Protein AF-A0ABD5YHH1-F1 (afdb_monomer)

Secondary structure (DSSP, 8-state):
--SS-----HHHHHHHHHHT--SSSEEEEE---PPPSSTTPPEEEEETTEEEEEEE---HHHHHHHHHHHHTSHHHHHHTS-HHHHHHHHHHH-SSHHHHHHIIIIIS--TT--HHHHB-SSSB-HHHHHHHHHHHHHHHHHHHT-----HHHHHHHHHHHHHHHHHHHHHHHHTT-EEEEEEE-TTHHHHHT-HHHHHHHHHHHHHHGGGGEEETTEEHHHHHT---HHHHHTSPP-PPPSS--BPEES-EEEEEETTGGGGHHHHHHHHHT-PPPHHHHTTSS---B----EEEES-HHHHHHHHHHHHHHTT--TTTTTHHHHHHHHHHHH-

Mean predicted aligned error: 7.04 Å

Sequence (335 aa):
MDGRGADLDAFALHERHTAASKGEGITLLDAPVHEMDDPRVTYLSVMRDQLHAVTQWGGSRATLGRIAAALSGAKIWGKALSEKALEGVLSDLGSTPDEVLSFLRRGMQIGWLDAESVLDEDGVNYYELRDALFRAGRNILGRLSDTNQSPDERSKFYRDCHGLITSMTALLDHVGIETSIHLRFPRSSEFLSNDDARRDFVEFLTYTAPKQARYGVHSGYRQVVEDRDEKLKFRLPMEVDPVDRTADLTASWVIAGEGMDELAEEVLSGLDSVNARDSVANGEEESIGIQIPVHTGGTTGQARQVIRDLLAQKDWNPDFQNTDRITRVLMSVLS

Nearest PDB structures (foldseek):
  1ceo-assembly1_A  TM=5.553E-01  e=2.231E+00  Acetivibrio thermocellus

Solvent-accessible surface area (backbone atoms only — not comparable to full-atom values): 18080 Å² total; per-residue (Å²): 138,87,87,91,72,96,74,72,51,69,64,62,57,47,52,26,61,54,68,48,48,86,59,81,30,39,24,22,19,22,21,62,30,79,75,58,99,54,54,81,52,53,48,76,45,78,54,94,49,40,33,40,41,40,31,38,70,63,54,61,69,54,36,46,32,38,51,20,27,46,61,38,28,70,68,37,43,72,71,66,59,29,64,75,46,45,52,60,46,49,57,74,55,32,96,45,49,68,45,28,50,43,36,43,41,24,26,44,44,34,78,71,71,50,68,88,68,24,48,57,99,92,23,71,38,61,67,46,50,49,48,38,45,32,50,51,16,53,52,46,49,67,50,68,78,59,83,87,64,54,73,67,57,48,53,49,48,54,51,52,27,50,46,46,39,38,29,44,29,46,53,36,37,64,64,58,28,52,34,35,42,34,39,38,32,56,58,26,66,67,41,69,74,30,66,69,58,43,47,46,48,40,53,41,48,42,63,51,56,54,54,28,23,23,47,89,63,30,37,31,32,61,72,34,43,58,74,55,63,78,60,62,75,54,48,56,90,77,87,77,53,96,84,67,40,66,29,47,64,29,47,21,38,30,37,35,6,47,65,41,38,74,45,51,63,61,41,50,54,41,44,73,64,64,57,54,26,67,53,48,69,72,63,77,39,92,74,62,47,82,69,76,51,78,42,73,45,74,30,61,66,56,48,42,49,54,51,51,53,54,32,54,78,66,76,43,64,63,92,82,43,69,53,70,59,52,32,52,54,57,35,53,53,49,85

Structure (mmCIF, N/CA/C/O backbone):
data_AF-A0ABD5YHH1-F1
#
_entry.id   AF-A0ABD5YHH1-F1
#
loop_
_atom_site.group_PDB
_atom_site.id
_atom_site.type_symbol
_atom_site.label_atom_id
_atom_site.label_alt_id
_atom_site.label_comp_id
_atom_site.label_asym_id
_atom_site.label_entity_id
_atom_site.label_seq_id
_atom_site.pdbx_PDB_ins_code
_atom_site.Cartn_x
_atom_site.Cartn_y
_atom_site.Cartn_z
_atom_site.occupancy
_atom_site.B_iso_or_equiv
_atom_site.auth_seq_id
_atom_site.auth_comp_id
_atom_site.auth_asym_id
_atom_site.auth_atom_id
_atom_site.pdbx_PDB_model_num
ATOM 1 N N . MET A 1 1 ? -11.268 -22.747 22.937 1.00 33.91 1 MET A N 1
ATOM 2 C CA . MET A 1 1 ? -12.682 -23.113 22.714 1.00 33.91 1 MET A CA 1
ATOM 3 C C . MET A 1 1 ? -12.687 -24.467 22.039 1.00 33.91 1 MET A C 1
ATOM 5 O O . MET A 1 1 ? -12.195 -24.567 20.923 1.00 33.91 1 MET A O 1
ATOM 9 N N . ASP A 1 2 ? -13.176 -25.490 22.734 1.00 32.16 2 ASP A N 1
ATOM 10 C CA . ASP A 1 2 ? -13.276 -26.850 22.209 1.00 32.16 2 ASP A CA 1
ATOM 11 C C . ASP A 1 2 ? -14.569 -27.026 21.407 1.00 32.16 2 ASP A C 1
ATOM 13 O O . ASP A 1 2 ? -15.652 -26.681 21.878 1.00 32.16 2 ASP A O 1
ATOM 17 N N . GLY A 1 3 ? -14.442 -27.631 20.222 1.00 32.50 3 GLY A N 1
ATOM 18 C CA . GLY A 1 3 ? -15.537 -28.312 19.530 1.00 32.50 3 GLY A CA 1
ATOM 19 C C . GLY A 1 3 ? -16.169 -27.574 18.344 1.00 32.50 3 GLY A C 1
ATOM 20 O O . GLY A 1 3 ? -17.135 -26.840 18.514 1.00 32.50 3 GLY A O 1
ATOM 21 N N . ARG A 1 4 ? -15.714 -27.949 17.133 1.00 31.97 4 ARG A N 1
ATOM 22 C CA . ARG A 1 4 ? -16.356 -27.782 15.802 1.00 31.97 4 ARG A CA 1
ATOM 23 C C . ARG A 1 4 ? -16.218 -26.430 15.079 1.00 31.97 4 ARG A C 1
ATOM 25 O O . ARG A 1 4 ? -17.215 -25.850 14.665 1.00 31.97 4 ARG A O 1
ATOM 32 N N . GLY A 1 5 ? -14.983 -25.996 14.820 1.00 34.94 5 GLY A N 1
ATOM 33 C CA . GLY A 1 5 ? -14.706 -24.914 13.855 1.00 34.94 5 GLY A CA 1
ATOM 34 C C . GLY A 1 5 ? -13.413 -25.054 13.040 1.00 34.94 5 GLY A C 1
ATOM 35 O O . GLY A 1 5 ? -13.102 -24.171 12.248 1.00 34.94 5 GLY A O 1
ATOM 36 N N . ALA A 1 6 ? -12.649 -26.132 13.223 1.00 40.25 6 ALA A N 1
ATOM 37 C CA . ALA A 1 6 ? -11.348 -26.315 12.583 1.00 40.25 6 ALA A CA 1
ATOM 38 C C . ALA A 1 6 ? -11.503 -26.964 11.202 1.00 40.25 6 ALA A C 1
ATOM 40 O O . ALA A 1 6 ? -11.259 -28.153 11.066 1.00 40.25 6 ALA A O 1
ATOM 41 N N . ASP A 1 7 ? -12.043 -26.196 10.257 1.00 42.72 7 ASP A N 1
ATOM 42 C CA . ASP A 1 7 ? -11.796 -26.276 8.808 1.00 42.72 7 ASP A CA 1
ATOM 43 C C . ASP A 1 7 ? -12.676 -25.202 8.150 1.00 42.72 7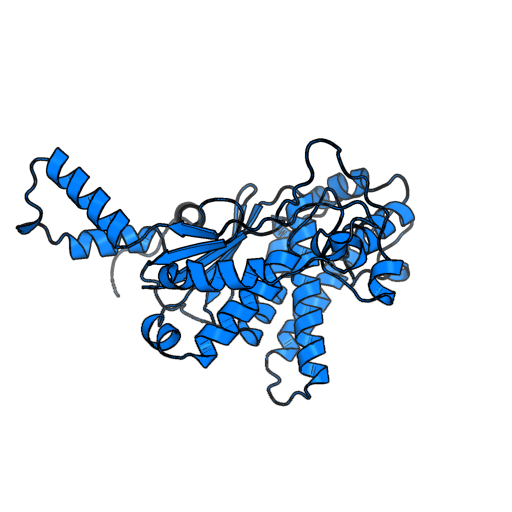 ASP A C 1
ATOM 45 O O . ASP A 1 7 ? -13.647 -25.474 7.443 1.00 42.72 7 ASP A O 1
ATOM 49 N N . LEU A 1 8 ? -12.386 -23.932 8.449 1.00 54.41 8 LEU A N 1
ATOM 50 C CA . LEU A 1 8 ? -12.807 -22.870 7.541 1.00 54.41 8 LEU A CA 1
ATOM 51 C C . LEU A 1 8 ? -12.020 -23.087 6.248 1.00 54.41 8 LEU A C 1
ATOM 53 O O . LEU A 1 8 ? -10.797 -22.954 6.244 1.00 54.41 8 LEU A O 1
ATOM 57 N N . ASP A 1 9 ? -12.728 -23.461 5.183 1.00 71.19 9 ASP A N 1
ATOM 58 C CA . ASP A 1 9 ? -12.179 -23.530 3.832 1.00 71.19 9 ASP A CA 1
ATOM 59 C C . ASP A 1 9 ? -11.409 -22.232 3.543 1.00 71.19 9 ASP A C 1
ATOM 61 O O . ASP A 1 9 ? -11.923 -21.130 3.759 1.00 71.19 9 ASP A O 1
ATOM 65 N N . ALA A 1 10 ? -10.162 -22.357 3.086 1.00 70.44 10 ALA A N 1
ATOM 66 C CA . ALA A 1 10 ? -9.310 -21.219 2.767 1.00 70.44 10 ALA A CA 1
ATOM 67 C C . ALA A 1 10 ? -9.993 -20.270 1.769 1.00 70.44 10 ALA A C 1
ATOM 69 O O . ALA A 1 10 ? -9.777 -19.061 1.835 1.00 70.44 10 ALA A O 1
ATOM 70 N N . PHE A 1 11 ? -10.842 -20.813 0.889 1.00 68.44 11 PHE A N 1
ATOM 71 C CA . PHE A 1 11 ? -11.671 -20.034 -0.022 1.00 68.44 11 PHE A CA 1
ATOM 72 C C . PHE A 1 11 ? -12.706 -19.182 0.725 1.00 68.44 11 PHE A C 1
ATOM 74 O O . PHE A 1 11 ? -12.805 -17.981 0.495 1.00 68.44 11 PHE A O 1
ATOM 81 N N . ALA A 1 12 ? -13.424 -19.767 1.687 1.00 66.12 12 ALA A N 1
ATOM 82 C CA . ALA A 1 12 ? -14.386 -19.034 2.505 1.00 66.12 12 ALA A CA 1
ATOM 83 C C . ALA A 1 12 ? -13.713 -17.937 3.348 1.00 66.12 12 ALA A C 1
ATOM 85 O O . ALA A 1 12 ? -14.296 -16.874 3.544 1.00 66.12 12 ALA A O 1
ATOM 86 N N . LEU A 1 13 ? -12.488 -18.168 3.837 1.00 70.69 13 LEU A N 1
ATOM 87 C CA . LEU A 1 13 ? -11.723 -17.145 4.557 1.00 70.69 13 LEU A CA 1
ATOM 88 C C . LEU A 1 13 ? -11.240 -16.018 3.629 1.00 70.69 13 LEU A C 1
ATOM 90 O O . LEU A 1 13 ? -11.251 -14.858 4.030 1.00 70.69 13 LEU A O 1
ATOM 94 N N . HIS A 1 14 ? -10.840 -16.350 2.399 1.00 75.31 14 HIS A N 1
ATOM 95 C CA . HIS A 1 14 ? -10.468 -15.370 1.378 1.00 75.31 14 HIS A CA 1
ATOM 96 C C . HIS A 1 14 ? -11.654 -14.455 1.038 1.00 75.31 14 HIS A C 1
ATOM 98 O O . HIS A 1 14 ? -11.566 -13.251 1.257 1.00 75.31 14 HIS A O 1
ATOM 104 N N . GLU A 1 15 ? -12.794 -15.029 0.647 1.00 70.38 15 GLU A N 1
ATOM 105 C CA . GLU A 1 15 ? -14.003 -14.278 0.265 1.00 70.38 15 GLU A CA 1
ATOM 106 C C . GLU A 1 15 ? -14.541 -13.391 1.406 1.00 70.38 15 GLU A C 1
ATOM 108 O O . GLU A 1 15 ? -15.047 -12.296 1.162 1.00 70.38 15 GLU A O 1
ATOM 113 N N . ARG A 1 16 ? -14.397 -13.813 2.673 1.00 69.00 16 ARG A N 1
ATOM 114 C CA . ARG A 1 16 ? -14.752 -12.972 3.833 1.00 69.00 16 ARG A CA 1
ATOM 115 C C . ARG A 1 16 ? -13.950 -11.677 3.889 1.00 69.00 16 ARG A C 1
ATOM 117 O O . ARG A 1 16 ? -14.516 -10.626 4.169 1.00 69.00 16 ARG A O 1
ATOM 124 N N . HIS A 1 17 ? -12.647 -11.742 3.627 1.00 68.12 17 HIS A N 1
ATOM 125 C CA . HIS A 1 17 ? -11.806 -10.547 3.616 1.00 68.12 17 HIS A CA 1
ATOM 126 C C . HIS A 1 17 ? -12.048 -9.675 2.381 1.00 68.12 17 HIS A C 1
ATOM 128 O O . HIS A 1 17 ? -11.902 -8.459 2.478 1.00 68.12 17 HIS A O 1
ATOM 134 N N . THR A 1 18 ? -12.493 -10.253 1.264 1.00 67.56 18 THR A N 1
ATOM 135 C CA . THR A 1 18 ? -12.930 -9.491 0.086 1.00 67.56 18 THR A CA 1
ATOM 136 C C . THR A 1 18 ? -14.240 -8.742 0.344 1.00 67.56 18 THR A C 1
ATOM 138 O O . THR A 1 18 ? -14.356 -7.580 -0.029 1.00 67.56 18 THR A O 1
ATOM 141 N N . ALA A 1 19 ? -15.204 -9.355 1.044 1.00 67.50 19 ALA A N 1
ATOM 142 C CA . ALA A 1 19 ? -16.510 -8.749 1.342 1.00 67.50 19 ALA A CA 1
ATOM 143 C C . ALA A 1 19 ? -16.426 -7.458 2.182 1.00 67.50 19 ALA A C 1
ATOM 145 O O . ALA A 1 19 ? -17.344 -6.635 2.168 1.00 67.50 19 ALA A O 1
ATOM 146 N N . ALA A 1 20 ? -15.328 -7.308 2.920 1.00 68.00 20 ALA A N 1
ATOM 147 C CA . ALA A 1 20 ? -14.999 -6.145 3.728 1.00 68.00 20 ALA A CA 1
ATOM 148 C C . ALA A 1 20 ? -14.594 -4.928 2.868 1.00 68.00 20 ALA A C 1
ATOM 150 O O . ALA A 1 20 ? -14.795 -3.789 3.280 1.00 68.00 20 ALA A O 1
ATOM 151 N N . SER A 1 21 ? -14.050 -5.156 1.668 1.00 73.88 21 SER A N 1
ATOM 152 C CA . SER A 1 21 ? -13.669 -4.091 0.741 1.00 73.88 21 SER A CA 1
ATOM 153 C C . SER A 1 21 ? -14.897 -3.510 0.035 1.00 73.88 21 SER A C 1
ATOM 155 O O . SER A 1 21 ? -15.762 -4.247 -0.442 1.00 73.88 21 SER A O 1
ATOM 157 N N . LYS A 1 22 ? -14.979 -2.178 -0.059 1.00 72.56 22 LYS A N 1
ATOM 158 C CA . LYS A 1 22 ? -16.008 -1.478 -0.850 1.00 72.56 22 LYS A CA 1
ATOM 159 C C . LYS A 1 22 ? -15.540 -1.076 -2.249 1.00 72.56 22 LYS A C 1
ATOM 161 O O . LYS A 1 22 ? -16.274 -0.378 -2.942 1.00 72.56 22 LYS A O 1
ATOM 166 N N . GLY A 1 23 ? -14.384 -1.581 -2.670 1.00 74.31 2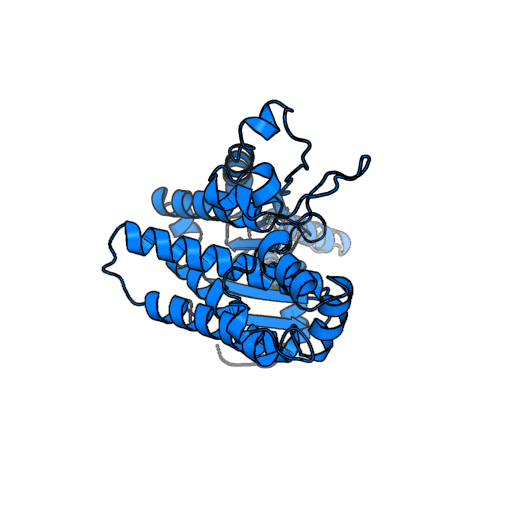3 GLY A N 1
ATOM 167 C CA . GLY A 1 23 ? -13.766 -1.284 -3.954 1.00 74.31 23 GLY A CA 1
ATOM 168 C C . GLY A 1 23 ? -12.407 -0.628 -3.765 1.00 74.31 23 GLY A C 1
ATOM 169 O O . GLY A 1 23 ? -11.745 -0.820 -2.743 1.00 74.31 23 GLY A O 1
ATOM 170 N N . GLU A 1 24 ? -12.009 0.130 -4.776 1.00 87.12 24 GLU A N 1
ATOM 171 C CA . GLU A 1 24 ? -10.795 0.929 -4.763 1.00 87.12 24 GLU A CA 1
ATOM 172 C C . GLU A 1 24 ? -10.829 1.986 -3.647 1.00 87.12 24 GLU A C 1
ATOM 174 O O . GLU A 1 24 ? -11.886 2.535 -3.355 1.00 87.12 24 GLU A O 1
ATOM 179 N N . GLY A 1 25 ? -9.690 2.271 -3.008 1.00 94.06 25 GLY A N 1
ATOM 180 C CA . GLY A 1 25 ? -9.565 3.342 -2.010 1.00 94.06 25 GLY A CA 1
ATOM 181 C C . GLY A 1 25 ? -9.367 2.851 -0.580 1.00 94.06 25 GLY A C 1
ATOM 182 O O . GLY A 1 25 ? -8.670 1.865 -0.333 1.00 94.06 25 GLY A O 1
ATOM 183 N N . ILE A 1 26 ? -9.933 3.580 0.384 1.00 96.88 26 ILE A N 1
ATOM 184 C CA . ILE A 1 26 ? -9.856 3.269 1.816 1.00 96.88 26 ILE A CA 1
ATOM 185 C C . ILE A 1 26 ? -11.257 2.941 2.322 1.00 96.88 26 ILE A C 1
ATOM 187 O O . ILE A 1 26 ? -12.162 3.764 2.246 1.00 96.88 26 ILE A O 1
ATOM 191 N N . THR A 1 27 ? -11.434 1.754 2.891 1.00 94.62 27 THR A N 1
ATOM 192 C CA . THR A 1 27 ? -12.677 1.333 3.541 1.00 94.62 27 THR A CA 1
ATOM 193 C C . THR A 1 27 ? -12.481 1.259 5.053 1.00 94.62 27 THR A C 1
ATOM 195 O O . THR A 1 27 ? -11.633 0.507 5.530 1.00 94.62 27 THR A O 1
ATOM 198 N N . LEU A 1 28 ? -13.281 2.008 5.812 1.00 94.44 28 LEU A N 1
ATOM 199 C CA . LEU A 1 28 ? -13.343 1.975 7.274 1.00 94.44 28 LEU A CA 1
ATOM 200 C C . LEU A 1 28 ? -14.586 1.187 7.712 1.00 94.44 28 LEU A C 1
ATOM 202 O O . LEU A 1 28 ? -15.697 1.449 7.243 1.00 94.44 28 LEU A O 1
ATOM 206 N N . LEU A 1 29 ? -14.397 0.206 8.591 1.00 90.00 29 LEU A N 1
ATOM 207 C CA . LEU A 1 29 ? -15.436 -0.722 9.026 1.00 90.00 29 LEU A CA 1
ATOM 208 C C . LEU A 1 29 ? -15.624 -0.649 10.537 1.00 90.00 29 LEU A C 1
ATOM 210 O O . LEU A 1 29 ? -14.697 -0.977 11.279 1.00 90.00 29 LEU A O 1
ATOM 214 N N . ASP A 1 30 ? -16.843 -0.333 10.974 1.00 89.81 30 ASP A N 1
ATOM 215 C CA . ASP A 1 30 ? -17.292 -0.553 12.353 1.00 89.81 30 ASP A CA 1
ATOM 216 C C . ASP A 1 30 ? -17.651 -2.026 12.550 1.00 89.81 30 ASP A C 1
ATOM 218 O O . ASP A 1 30 ? -18.818 -2.420 12.532 1.00 89.81 30 ASP A O 1
ATOM 222 N N . ALA A 1 31 ? -16.620 -2.856 12.686 1.00 83.44 31 ALA A N 1
ATOM 223 C CA . ALA A 1 31 ? -16.768 -4.290 12.866 1.00 83.44 31 ALA A CA 1
ATOM 224 C C . ALA A 1 31 ? -15.844 -4.805 13.979 1.00 83.44 31 ALA A C 1
ATOM 226 O O . ALA A 1 31 ? -14.642 -4.520 13.966 1.00 83.44 31 ALA A O 1
ATOM 227 N N . PRO A 1 32 ? -16.359 -5.606 14.931 1.00 82.50 32 PRO A N 1
ATOM 228 C CA . PRO A 1 32 ? -15.526 -6.201 15.962 1.00 82.50 32 PRO A CA 1
ATOM 229 C C . PRO A 1 32 ? -14.567 -7.217 15.336 1.00 82.50 32 PRO A C 1
ATOM 231 O O . PRO A 1 32 ? -14.999 -8.213 14.763 1.00 82.50 32 PRO A O 1
ATOM 234 N N . VAL A 1 33 ? -13.261 -7.005 15.500 1.00 86.81 33 VAL A N 1
ATOM 235 C CA . VAL A 1 33 ? -12.221 -7.946 15.063 1.00 86.81 33 VAL A CA 1
ATOM 236 C C . VAL A 1 33 ? -11.575 -8.633 16.259 1.00 86.81 33 VAL A C 1
ATOM 238 O O . VAL A 1 33 ? -11.242 -8.009 17.262 1.00 86.81 33 VAL A O 1
ATOM 241 N N . HIS A 1 34 ? -11.343 -9.938 16.140 1.00 87.06 34 HIS A N 1
ATOM 242 C CA . HIS A 1 34 ? -10.533 -10.665 17.114 1.00 87.06 34 HIS A CA 1
ATOM 243 C C . HIS A 1 34 ? -9.043 -10.355 16.950 1.00 87.06 34 HIS A C 1
ATOM 245 O O . HIS A 1 34 ? -8.568 -10.147 15.825 1.00 87.06 34 HIS A O 1
ATOM 251 N N . GLU A 1 35 ? -8.333 -10.351 18.081 1.00 90.50 35 GLU A N 1
ATOM 252 C CA . GLU A 1 35 ? -6.874 -10.298 18.126 1.00 90.50 35 GLU A CA 1
ATOM 253 C C . GLU A 1 35 ? -6.280 -11.508 17.401 1.00 90.50 35 GLU A C 1
ATOM 255 O O . GLU A 1 35 ? -6.819 -12.614 17.452 1.00 90.50 35 GLU A O 1
ATOM 260 N N . MET A 1 36 ? -5.193 -11.265 16.675 1.00 90.12 36 MET A N 1
ATOM 261 C CA . MET A 1 36 ? -4.483 -12.302 15.934 1.00 90.12 36 MET A CA 1
ATOM 262 C C . MET A 1 36 ? -3.636 -13.149 16.888 1.00 90.12 36 MET A C 1
ATOM 264 O O . MET A 1 36 ? -3.055 -12.609 17.828 1.00 90.12 36 MET A O 1
ATOM 268 N N . ASP A 1 37 ? -3.498 -14.448 16.600 1.00 90.69 37 ASP A N 1
ATOM 269 C CA . ASP A 1 37 ? -2.687 -15.372 17.414 1.00 90.69 37 ASP A CA 1
ATOM 270 C C . ASP A 1 37 ? -1.247 -14.868 17.611 1.00 90.69 37 ASP A C 1
ATOM 272 O O . ASP A 1 37 ? -0.694 -14.941 18.708 1.00 90.69 37 ASP A O 1
ATOM 276 N N . ASP A 1 38 ? -0.647 -14.317 16.549 1.00 92.88 38 ASP A N 1
ATOM 277 C CA . ASP A 1 38 ? 0.558 -13.494 16.639 1.00 92.88 38 ASP A CA 1
ATOM 278 C C . ASP A 1 38 ? 0.313 -12.144 15.940 1.00 92.88 38 ASP A C 1
ATOM 280 O O . ASP A 1 38 ? 0.294 -12.081 14.705 1.00 92.88 38 ASP A O 1
ATOM 284 N N . PRO A 1 39 ? 0.181 -11.033 16.690 1.00 90.31 39 PRO A N 1
ATOM 285 C CA . PRO A 1 39 ? -0.094 -9.713 16.123 1.00 90.31 39 PRO A CA 1
ATOM 286 C C . PRO A 1 39 ? 1.083 -9.134 15.326 1.00 90.31 39 PRO A C 1
ATOM 288 O O . PRO A 1 39 ? 0.983 -8.041 14.766 1.00 90.31 39 PRO A O 1
ATOM 291 N N . ARG A 1 40 ? 2.230 -9.826 15.292 1.00 91.75 40 ARG A N 1
ATOM 292 C CA . ARG A 1 40 ? 3.410 -9.433 14.513 1.00 91.75 40 ARG A CA 1
ATOM 293 C C . ARG A 1 40 ? 3.433 -10.052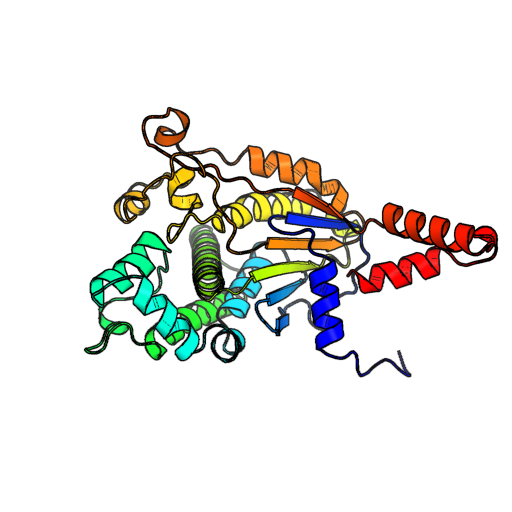 13.121 1.00 91.75 40 ARG A C 1
ATOM 295 O O . ARG A 1 40 ? 4.246 -9.626 12.302 1.00 91.75 40 ARG A O 1
ATOM 302 N N . VAL A 1 41 ? 2.582 -11.041 12.861 1.00 92.94 41 VAL A N 1
ATOM 303 C CA . VAL A 1 41 ? 2.504 -11.731 11.575 1.00 92.94 41 VAL A CA 1
ATOM 304 C C . VAL A 1 41 ? 1.535 -10.994 10.658 1.00 92.94 41 VAL A C 1
ATOM 306 O O . VAL A 1 41 ? 0.431 -10.633 11.056 1.00 92.94 41 VAL A O 1
ATOM 309 N N . THR A 1 42 ? 1.939 -10.805 9.405 1.00 96.00 42 THR A N 1
ATOM 310 C CA . THR A 1 42 ? 1.023 -10.441 8.322 1.00 96.00 42 THR A CA 1
ATOM 311 C C . THR A 1 42 ? 0.645 -11.712 7.574 1.00 96.00 42 THR A C 1
ATOM 313 O O . THR A 1 42 ? 1.511 -12.389 7.015 1.00 96.00 42 THR A O 1
ATOM 316 N N . TYR A 1 43 ? -0.642 -12.051 7.566 1.00 93.38 43 TYR A N 1
ATOM 317 C CA . TYR A 1 43 ? -1.147 -13.173 6.785 1.00 93.38 43 TYR A CA 1
ATOM 318 C C . TYR A 1 43 ? -1.408 -12.729 5.354 1.00 93.38 43 TYR A C 1
ATOM 320 O O . TYR A 1 43 ? -1.929 -11.646 5.104 1.00 93.38 43 TYR A O 1
ATOM 328 N N . LEU A 1 44 ? -1.054 -13.596 4.413 1.00 93.88 44 LEU A N 1
ATOM 329 C CA . LEU A 1 44 ? -1.276 -13.373 2.992 1.00 93.88 44 LEU A CA 1
ATOM 330 C C . LEU A 1 44 ? -2.283 -14.392 2.484 1.00 93.88 44 LEU A C 1
ATOM 332 O O . LEU A 1 44 ? -2.081 -15.597 2.671 1.00 93.88 44 LEU A O 1
ATOM 336 N N . SER A 1 45 ? -3.305 -13.931 1.781 1.00 90.81 45 SER A N 1
ATOM 337 C CA . SER A 1 45 ? -4.160 -14.763 0.941 1.00 90.81 45 SER A CA 1
ATOM 338 C C . SER A 1 45 ? -3.948 -14.348 -0.506 1.00 90.81 45 SER A C 1
ATOM 340 O O . SER A 1 45 ? -3.973 -13.161 -0.802 1.00 90.81 45 SER A O 1
ATOM 342 N N . VAL A 1 46 ? -3.686 -15.314 -1.383 1.00 90.81 46 VAL A N 1
ATOM 343 C CA . VAL A 1 46 ? -3.548 -15.086 -2.827 1.00 90.81 46 VAL A CA 1
ATOM 344 C C . VAL A 1 46 ? -4.411 -16.137 -3.499 1.00 90.81 46 VAL A C 1
ATOM 346 O O . VAL A 1 46 ? -4.100 -17.329 -3.399 1.00 90.81 46 VAL A O 1
ATOM 349 N N . MET A 1 47 ? -5.513 -15.712 -4.107 1.00 87.62 47 MET A N 1
ATOM 350 C CA . MET A 1 47 ? -6.414 -16.579 -4.861 1.00 87.62 47 MET A CA 1
ATOM 351 C C . MET A 1 47 ? -6.942 -15.812 -6.062 1.00 87.62 47 MET A C 1
ATOM 353 O O . MET A 1 47 ? -7.294 -14.647 -5.934 1.00 87.62 47 MET A O 1
ATOM 357 N N . ARG A 1 48 ? -7.018 -16.488 -7.214 1.00 85.94 48 ARG A N 1
ATOM 358 C CA . ARG A 1 48 ? -7.373 -15.856 -8.492 1.00 85.94 48 ARG A CA 1
ATOM 359 C C . ARG A 1 48 ? -6.463 -14.643 -8.757 1.00 85.94 48 ARG A C 1
ATOM 361 O O . ARG A 1 48 ? -5.247 -14.773 -8.649 1.00 85.94 48 ARG A O 1
ATOM 368 N N . ASP A 1 49 ? -7.068 -13.521 -9.093 1.00 90.44 49 ASP A N 1
ATOM 369 C CA . ASP A 1 49 ? -6.518 -12.193 -9.319 1.00 90.44 49 ASP A CA 1
ATOM 370 C C . ASP A 1 49 ? -6.475 -11.334 -8.044 1.00 90.44 49 ASP A C 1
ATOM 372 O O . ASP A 1 49 ? -6.169 -10.154 -8.118 1.00 90.44 49 ASP A O 1
ATOM 376 N N . GLN A 1 50 ? -6.735 -11.898 -6.858 1.00 90.88 50 GLN A N 1
ATOM 377 C CA . GLN A 1 50 ? -6.836 -11.129 -5.616 1.00 90.88 50 GLN A CA 1
ATOM 378 C C . GLN A 1 50 ? -5.758 -11.495 -4.597 1.00 90.88 50 GLN A C 1
ATOM 380 O O . GLN A 1 50 ? -5.480 -12.668 -4.303 1.00 90.88 50 GLN A O 1
ATOM 385 N N . LEU A 1 51 ? -5.180 -10.456 -3.996 1.00 94.19 51 LEU A N 1
ATOM 386 C CA . LEU A 1 51 ? -4.239 -10.541 -2.891 1.00 94.19 51 LEU A CA 1
ATOM 387 C C . LEU A 1 51 ? -4.760 -9.763 -1.685 1.00 94.19 51 LEU A C 1
ATOM 389 O O . LEU A 1 51 ? -5.046 -8.570 -1.758 1.00 94.19 51 LEU A O 1
ATOM 393 N N . HIS A 1 52 ? -4.783 -10.430 -0.533 1.00 92.38 52 HIS A N 1
ATOM 394 C CA . HIS A 1 52 ? -5.104 -9.817 0.754 1.00 92.38 52 HIS A CA 1
ATOM 395 C C . HIS A 1 52 ? -3.920 -9.947 1.704 1.00 92.38 52 HIS A C 1
ATOM 397 O O . HIS A 1 52 ? -3.501 -11.061 2.036 1.00 92.38 52 HIS A O 1
ATOM 403 N N . ALA A 1 53 ? -3.405 -8.812 2.169 1.00 95.56 53 ALA A N 1
ATOM 404 C CA . ALA A 1 53 ? -2.418 -8.736 3.236 1.00 95.56 53 ALA A CA 1
ATOM 405 C C . ALA A 1 53 ? -3.103 -8.277 4.527 1.00 95.56 53 ALA A C 1
ATOM 407 O O . ALA A 1 53 ? -3.461 -7.111 4.659 1.00 95.56 53 ALA A O 1
ATOM 408 N N . VAL A 1 54 ? -3.289 -9.188 5.482 1.00 94.81 54 VAL A N 1
ATOM 409 C CA . VAL A 1 54 ? -3.993 -8.922 6.744 1.00 94.81 54 VAL A CA 1
ATOM 410 C C . VAL A 1 54 ? -2.985 -8.809 7.882 1.00 94.81 54 VAL A C 1
ATOM 412 O O . VAL A 1 54 ? -2.225 -9.744 8.139 1.00 94.81 54 VAL A O 1
ATOM 415 N N . THR A 1 55 ? -2.977 -7.679 8.584 1.00 95.75 55 THR A N 1
ATOM 416 C CA . THR A 1 55 ? -2.079 -7.429 9.718 1.00 95.75 55 THR A CA 1
ATOM 417 C C . THR A 1 55 ? -2.794 -6.695 10.846 1.00 95.75 55 THR A C 1
ATOM 419 O O . THR A 1 55 ? -3.686 -5.881 10.618 1.00 95.75 55 THR A O 1
ATOM 422 N N . GLN A 1 56 ? -2.376 -6.942 12.085 1.00 97.12 56 GLN A N 1
ATOM 423 C CA . GLN A 1 56 ? -2.831 -6.163 13.233 1.00 97.12 56 GLN A CA 1
ATOM 424 C C . GLN A 1 56 ? -2.032 -4.867 13.321 1.00 97.12 56 GLN A C 1
ATOM 426 O O . GLN A 1 56 ? -0.807 -4.872 13.136 1.00 97.12 56 GLN A O 1
ATOM 431 N N . TRP A 1 57 ? -2.722 -3.766 13.620 1.00 97.44 57 TRP A N 1
ATOM 432 C CA . TRP A 1 57 ? -2.074 -2.485 13.860 1.00 97.44 57 TRP A CA 1
ATOM 433 C C . TRP A 1 57 ? -1.131 -2.578 15.063 1.00 97.44 57 TRP A C 1
ATOM 435 O O . TRP A 1 57 ? -1.520 -2.999 16.153 1.00 97.44 57 TRP A O 1
ATOM 445 N N . GLY A 1 58 ? 0.127 -2.191 14.856 1.00 94.94 58 GLY A N 1
ATOM 446 C CA . GLY A 1 58 ? 1.159 -2.153 15.895 1.00 94.94 58 GLY A CA 1
ATOM 447 C C . GLY A 1 58 ? 1.851 -0.795 16.007 1.00 94.94 58 GLY A C 1
ATOM 448 O O . GLY A 1 58 ? 2.997 -0.750 16.450 1.00 94.94 58 GLY A O 1
ATOM 449 N N . GLY A 1 59 ? 1.197 0.276 15.547 1.00 95.69 59 GLY A N 1
ATOM 450 C CA . GLY A 1 59 ? 1.818 1.575 15.272 1.00 95.69 59 GLY A CA 1
ATOM 451 C C . GLY A 1 59 ? 2.430 1.642 13.870 1.00 95.69 59 GLY A C 1
ATOM 452 O O . GLY A 1 59 ? 2.791 0.612 13.286 1.00 95.69 59 GLY A O 1
ATOM 453 N N . SER A 1 60 ? 2.574 2.857 13.335 1.00 96.38 60 SER A N 1
ATOM 454 C CA . SER A 1 60 ? 2.962 3.104 11.938 1.00 96.38 60 SER A CA 1
ATOM 455 C C . SER A 1 60 ? 4.223 2.345 11.509 1.00 96.38 60 SER A C 1
ATOM 457 O O . SER A 1 60 ? 4.218 1.643 10.496 1.00 96.38 60 SER A O 1
ATOM 459 N N . ARG A 1 61 ? 5.293 2.394 12.312 1.00 95.00 61 ARG A N 1
ATOM 460 C CA . ARG A 1 61 ? 6.568 1.718 12.015 1.00 95.00 61 ARG A CA 1
ATOM 461 C C . ARG A 1 61 ? 6.415 0.204 11.872 1.00 95.00 61 ARG A C 1
ATOM 463 O O . ARG A 1 61 ? 6.900 -0.380 10.902 1.00 95.00 61 ARG A O 1
ATOM 470 N N . ALA A 1 62 ? 5.807 -0.437 12.870 1.00 95.38 62 ALA A N 1
ATOM 471 C CA . ALA A 1 62 ? 5.711 -1.890 12.917 1.00 95.38 62 ALA A CA 1
ATOM 472 C C . ALA A 1 62 ? 4.798 -2.403 11.803 1.00 95.38 62 ALA A C 1
ATOM 474 O O . ALA A 1 62 ? 5.164 -3.342 11.099 1.00 95.38 62 ALA A O 1
ATOM 475 N N . THR A 1 63 ? 3.653 -1.748 11.610 1.00 97.50 63 THR A N 1
ATOM 476 C CA . THR A 1 63 ? 2.696 -2.072 10.552 1.00 97.50 63 THR A CA 1
ATOM 477 C C . THR A 1 63 ? 3.343 -1.955 9.171 1.00 97.50 63 THR A C 1
ATOM 479 O O . THR A 1 63 ? 3.325 -2.921 8.409 1.00 97.50 63 THR A O 1
ATOM 482 N N . LEU A 1 64 ? 3.991 -0.824 8.869 1.00 97.50 64 LEU A N 1
ATOM 483 C CA . LEU A 1 64 ? 4.596 -0.587 7.556 1.00 97.50 64 LEU A CA 1
ATOM 484 C C . LEU A 1 64 ? 5.696 -1.608 7.232 1.00 97.50 64 LEU A C 1
ATOM 486 O O . LEU A 1 64 ? 5.718 -2.176 6.142 1.00 97.50 64 LEU A O 1
ATOM 490 N N . GLY A 1 65 ? 6.583 -1.890 8.191 1.00 97.38 65 GLY A N 1
ATOM 491 C CA . GLY A 1 65 ? 7.657 -2.863 7.987 1.00 97.38 65 GLY A CA 1
ATOM 492 C C . GLY A 1 65 ? 7.147 -4.292 7.781 1.00 97.38 65 GLY A C 1
ATOM 493 O O . GLY A 1 65 ? 7.690 -5.019 6.949 1.00 97.38 65 GLY A O 1
ATOM 494 N N . ARG A 1 66 ? 6.092 -4.695 8.503 1.00 97.56 66 ARG A N 1
ATOM 495 C CA . ARG A 1 66 ? 5.476 -6.025 8.355 1.00 97.56 66 ARG A CA 1
ATOM 496 C C . ARG A 1 66 ? 4.826 -6.191 6.984 1.00 97.56 66 ARG A C 1
ATOM 498 O O . ARG A 1 66 ? 5.069 -7.203 6.333 1.00 97.56 66 ARG A O 1
ATOM 505 N N . ILE A 1 67 ? 4.092 -5.179 6.512 1.00 98.06 67 ILE A N 1
ATOM 506 C CA . ILE A 1 67 ? 3.491 -5.176 5.169 1.00 98.06 67 ILE A CA 1
ATOM 507 C C . ILE A 1 67 ? 4.584 -5.280 4.100 1.00 98.06 67 ILE A C 1
ATOM 509 O O . ILE A 1 67 ? 4.522 -6.162 3.246 1.00 98.06 67 ILE A O 1
ATOM 513 N N . ALA A 1 68 ? 5.619 -4.437 4.180 1.00 97.75 68 ALA A N 1
ATOM 514 C CA . ALA A 1 68 ? 6.725 -4.437 3.222 1.00 97.75 68 ALA A CA 1
ATOM 515 C C . ALA A 1 68 ? 7.430 -5.805 3.148 1.00 97.75 68 ALA A C 1
ATOM 517 O O . ALA A 1 68 ? 7.684 -6.330 2.061 1.00 97.75 68 ALA A O 1
ATOM 518 N N . ALA A 1 69 ? 7.709 -6.416 4.304 1.00 96.81 69 ALA A N 1
ATOM 519 C CA . ALA A 1 69 ? 8.332 -7.734 4.381 1.00 96.81 69 ALA A CA 1
ATOM 520 C C . ALA A 1 69 ? 7.411 -8.858 3.875 1.00 96.81 69 ALA A C 1
ATOM 522 O O . ALA A 1 69 ? 7.882 -9.799 3.237 1.00 96.81 69 ALA A O 1
ATOM 523 N N . ALA A 1 70 ? 6.105 -8.772 4.136 1.00 97.25 70 ALA A N 1
ATOM 524 C CA . ALA A 1 70 ? 5.143 -9.769 3.682 1.00 97.25 70 ALA A CA 1
ATOM 525 C C . ALA A 1 70 ? 4.970 -9.735 2.159 1.00 97.25 70 ALA A C 1
ATOM 527 O O . ALA A 1 70 ? 5.093 -10.775 1.511 1.00 97.25 70 ALA A O 1
ATOM 528 N N . LEU A 1 71 ? 4.759 -8.550 1.579 1.00 97.81 71 LEU A N 1
ATOM 529 C CA . LEU A 1 71 ? 4.554 -8.387 0.136 1.00 97.81 71 LEU A CA 1
ATOM 530 C C . LEU A 1 71 ? 5.786 -8.775 -0.690 1.00 97.81 71 LEU A C 1
ATOM 532 O O . LEU A 1 71 ? 5.647 -9.240 -1.812 1.00 97.81 71 LEU A O 1
ATOM 536 N N . SER A 1 72 ? 6.989 -8.641 -0.136 1.00 96.94 72 SER A N 1
ATOM 537 C CA . SER A 1 72 ? 8.233 -9.075 -0.792 1.00 96.94 72 SER A CA 1
ATOM 538 C C . SER A 1 72 ? 8.596 -10.541 -0.517 1.00 96.94 72 SER A C 1
ATOM 540 O O . SER A 1 72 ? 9.599 -11.035 -1.033 1.00 96.94 72 SER A O 1
ATOM 542 N N . GLY A 1 73 ? 7.803 -11.250 0.291 1.00 95.75 73 GLY A N 1
ATOM 543 C CA . GLY A 1 73 ? 8.090 -12.602 0.754 1.00 95.75 73 GLY A CA 1
ATOM 544 C C . GLY A 1 73 ? 7.910 -13.690 -0.310 1.00 95.75 73 GLY A C 1
ATOM 545 O O . GLY A 1 73 ? 7.221 -13.525 -1.314 1.00 95.75 73 GLY A O 1
ATOM 546 N N . ALA A 1 74 ? 8.482 -14.870 -0.049 1.00 93.31 74 ALA A N 1
ATOM 547 C CA . ALA A 1 74 ? 8.521 -15.988 -1.000 1.00 93.31 74 ALA A CA 1
ATOM 548 C C . ALA A 1 74 ? 7.134 -16.451 -1.488 1.00 93.31 74 ALA A C 1
ATOM 550 O O . ALA A 1 74 ? 7.004 -16.930 -2.612 1.00 93.31 74 ALA A O 1
ATOM 551 N N . LYS A 1 75 ? 6.088 -16.291 -0.664 1.00 93.25 75 LYS A N 1
ATOM 552 C CA . LYS A 1 75 ? 4.714 -16.646 -1.047 1.00 93.25 75 LYS A CA 1
ATOM 553 C C . LYS A 1 75 ? 4.213 -15.815 -2.230 1.00 93.25 75 LYS A C 1
ATOM 555 O O . LYS A 1 75 ? 3.509 -16.368 -3.066 1.00 93.25 75 LYS A O 1
ATOM 560 N N . ILE A 1 76 ? 4.585 -14.536 -2.311 1.00 96.19 76 ILE A N 1
ATOM 561 C CA . ILE A 1 76 ? 4.165 -13.650 -3.401 1.00 96.19 76 ILE A CA 1
ATOM 562 C C . ILE A 1 76 ? 4.808 -14.075 -4.717 1.00 96.19 76 ILE A C 1
ATOM 564 O O . ILE A 1 76 ? 4.102 -14.308 -5.693 1.00 96.19 76 ILE A O 1
ATOM 568 N N . TRP A 1 77 ? 6.116 -14.311 -4.715 1.00 94.94 77 TRP A N 1
ATOM 569 C CA . TRP A 1 77 ? 6.855 -14.807 -5.881 1.00 94.94 77 TRP A CA 1
ATOM 570 C C . TRP A 1 77 ? 6.410 -16.201 -6.335 1.00 94.94 77 TRP A C 1
ATOM 572 O O . TRP A 1 77 ? 6.354 -16.494 -7.522 1.00 94.94 77 TRP A O 1
ATOM 582 N N . GLY A 1 78 ? 6.040 -17.073 -5.396 1.00 92.12 78 GLY A N 1
ATOM 583 C CA . GLY A 1 78 ? 5.565 -18.418 -5.721 1.00 92.12 78 GLY A CA 1
ATOM 584 C C . GLY A 1 78 ? 4.109 -18.502 -6.195 1.00 92.12 78 GLY A C 1
ATOM 585 O O . GLY A 1 78 ? 3.694 -19.578 -6.626 1.00 92.12 78 GLY A O 1
ATOM 586 N N . LYS A 1 79 ? 3.307 -17.435 -6.059 1.00 92.31 79 LYS A N 1
ATOM 587 C CA . LYS A 1 79 ? 1.853 -17.477 -6.322 1.00 92.31 79 LYS A CA 1
ATOM 588 C C . LYS A 1 79 ? 1.337 -16.396 -7.266 1.00 92.31 79 LYS A C 1
ATOM 590 O O . LYS A 1 79 ? 0.451 -16.705 -8.048 1.00 92.31 79 LYS A O 1
ATOM 595 N N . ALA A 1 80 ? 1.858 -15.178 -7.171 1.00 94.44 80 ALA A N 1
ATOM 596 C CA . ALA A 1 80 ? 1.417 -14.027 -7.954 1.00 94.44 80 ALA A CA 1
ATOM 597 C C . ALA A 1 80 ? 2.498 -13.599 -8.955 1.00 94.44 80 ALA A C 1
ATOM 599 O O . ALA A 1 80 ? 2.278 -13.612 -10.159 1.00 94.44 80 ALA A O 1
ATOM 600 N N . LEU A 1 81 ? 3.707 -13.322 -8.463 1.00 95.44 81 LEU A N 1
ATOM 601 C CA . LEU A 1 81 ? 4.829 -12.837 -9.271 1.00 95.44 81 LEU A CA 1
ATOM 602 C C . LEU A 1 81 ? 5.713 -13.989 -9.760 1.00 95.44 81 LEU A C 1
ATOM 604 O O . LEU A 1 81 ? 6.920 -13.980 -9.545 1.00 95.44 81 LEU A O 1
ATOM 608 N N . SER A 1 82 ? 5.107 -15.017 -10.354 1.00 93.19 82 SER A N 1
ATOM 609 C CA . SER A 1 82 ? 5.874 -16.114 -10.960 1.00 93.19 82 SER A CA 1
ATOM 610 C C . SER A 1 82 ? 6.636 -15.641 -12.203 1.00 93.19 82 SER A C 1
ATOM 612 O O . SER A 1 82 ? 6.219 -14.672 -12.834 1.00 93.19 82 SER A O 1
ATOM 614 N N . GLU A 1 83 ? 7.689 -16.364 -12.592 1.00 93.88 83 GLU A N 1
ATOM 615 C CA . GLU A 1 83 ? 8.492 -16.086 -13.797 1.00 93.88 83 GLU A CA 1
ATOM 616 C C . GLU A 1 83 ? 7.602 -15.861 -15.027 1.00 93.88 83 GLU A C 1
ATOM 618 O O . GLU A 1 83 ? 7.597 -14.776 -15.596 1.00 93.88 83 GLU A O 1
ATOM 623 N N . LYS A 1 84 ? 6.703 -16.810 -15.311 1.00 91.25 84 LYS A N 1
ATOM 624 C CA . LYS A 1 84 ? 5.736 -16.715 -16.412 1.00 91.25 84 LYS A CA 1
ATOM 625 C C . LYS A 1 84 ? 4.820 -15.484 -16.341 1.00 91.25 84 LYS A C 1
ATOM 627 O O . LYS A 1 84 ? 4.436 -14.949 -17.377 1.00 91.25 84 LYS A O 1
ATOM 632 N N . ALA A 1 85 ? 4.396 -15.083 -15.141 1.00 91.62 85 ALA A N 1
ATOM 633 C CA . ALA A 1 85 ? 3.509 -13.928 -14.982 1.00 91.62 85 ALA A CA 1
ATOM 634 C C . ALA A 1 85 ? 4.253 -12.625 -15.297 1.00 91.62 85 ALA A C 1
ATOM 636 O O . ALA A 1 85 ? 3.710 -11.758 -15.974 1.00 91.62 85 ALA A O 1
ATOM 637 N N . LEU A 1 86 ? 5.506 -12.515 -14.850 1.00 90.31 86 LEU A N 1
ATOM 638 C CA . LEU A 1 86 ? 6.333 -11.344 -15.115 1.00 90.31 86 LEU A CA 1
ATOM 639 C C . LEU A 1 86 ? 6.850 -11.295 -16.551 1.00 90.31 86 LEU A C 1
ATOM 641 O O . LEU A 1 86 ? 6.876 -10.210 -17.108 1.00 90.31 86 LEU A O 1
ATOM 645 N N . GLU A 1 87 ? 7.205 -12.418 -17.177 1.00 88.50 87 GLU A N 1
ATOM 646 C CA . GLU A 1 87 ? 7.665 -12.448 -18.576 1.00 88.50 87 GLU A CA 1
ATOM 647 C C . GLU A 1 87 ? 6.695 -11.737 -19.529 1.00 88.50 87 GLU A C 1
ATOM 649 O O . GLU A 1 87 ? 7.119 -10.900 -20.323 1.00 88.50 87 GLU A O 1
ATOM 654 N N . GLY A 1 88 ? 5.392 -12.027 -19.417 1.00 82.25 88 GLY A N 1
ATOM 655 C CA . GLY A 1 88 ? 4.375 -11.386 -20.255 1.00 82.25 88 GLY A CA 1
ATOM 656 C C . GLY A 1 88 ? 4.360 -9.869 -20.071 1.00 82.25 88 GLY A C 1
ATOM 657 O O . GLY A 1 88 ? 4.455 -9.118 -21.034 1.00 82.25 88 GLY A O 1
ATOM 658 N N . VAL A 1 89 ? 4.354 -9.425 -18.819 1.00 83.31 89 VAL A N 1
ATOM 659 C CA . VAL A 1 89 ? 4.314 -8.004 -18.468 1.00 83.31 89 VAL A CA 1
ATOM 660 C C . VAL A 1 89 ? 5.593 -7.266 -18.867 1.00 83.31 89 VAL A C 1
ATOM 662 O O . VAL A 1 89 ? 5.540 -6.157 -19.388 1.00 83.31 89 VAL A O 1
ATOM 665 N N . LEU A 1 90 ? 6.760 -7.869 -18.638 1.00 87.88 90 LEU A N 1
ATOM 666 C CA . LEU A 1 90 ? 8.047 -7.270 -18.988 1.00 87.88 90 LEU A CA 1
ATOM 667 C C . LEU A 1 90 ? 8.180 -7.084 -20.503 1.00 87.88 90 LEU A C 1
ATOM 669 O O . LEU A 1 90 ? 8.779 -6.100 -20.930 1.00 87.88 90 LEU A O 1
ATOM 673 N N . SER A 1 91 ? 7.589 -7.980 -21.302 1.00 84.94 91 SER A N 1
ATOM 674 C CA . SER A 1 91 ? 7.581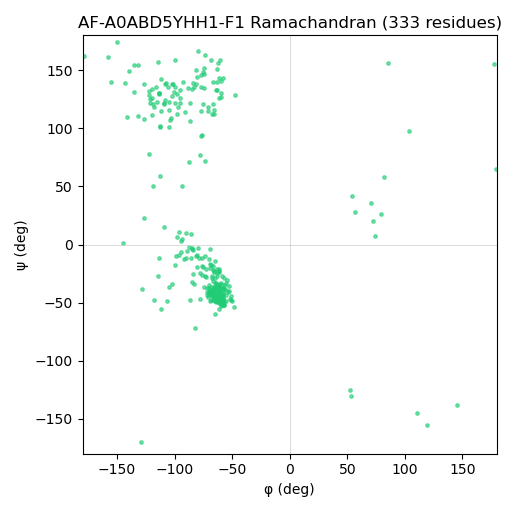 -7.853 -22.763 1.00 84.94 91 SER A CA 1
ATOM 675 C C . SER A 1 91 ? 6.757 -6.663 -23.271 1.00 84.94 91 SER A C 1
ATOM 677 O O . SER A 1 91 ? 7.090 -6.096 -24.310 1.00 84.94 91 SER A O 1
ATOM 679 N N . ASP A 1 92 ? 5.749 -6.227 -22.509 1.00 86.69 92 ASP A N 1
ATOM 680 C CA . ASP A 1 92 ? 4.918 -5.069 -22.852 1.00 86.69 92 ASP A CA 1
ATOM 681 C C . ASP A 1 92 ? 5.589 -3.732 -22.489 1.00 86.69 92 ASP A C 1
ATOM 683 O O . ASP A 1 92 ? 5.229 -2.684 -23.026 1.00 86.69 92 ASP A O 1
ATOM 687 N N . LEU A 1 93 ? 6.585 -3.748 -21.595 1.00 88.06 93 LEU A N 1
ATOM 688 C CA . LEU A 1 93 ? 7.257 -2.534 -21.128 1.00 88.06 93 LEU A CA 1
ATOM 689 C C . LEU A 1 93 ? 8.274 -1.972 -22.126 1.00 88.06 93 LEU A C 1
ATOM 691 O O . LEU A 1 93 ? 8.588 -0.789 -22.057 1.00 88.06 93 LEU A O 1
ATOM 695 N N . GLY A 1 94 ? 8.836 -2.770 -23.029 1.00 86.81 94 GLY A N 1
ATOM 696 C CA . GLY A 1 94 ? 9.876 -2.273 -23.927 1.00 86.81 94 GLY A CA 1
ATOM 697 C C . GLY A 1 94 ? 10.388 -3.310 -24.911 1.00 86.81 94 GLY A C 1
ATOM 698 O O . GLY A 1 94 ? 10.226 -4.510 -24.721 1.00 86.81 94 GLY A O 1
ATOM 699 N N . SER A 1 95 ? 11.039 -2.833 -25.973 1.00 86.88 95 SER A N 1
ATOM 700 C CA . SER A 1 95 ? 11.611 -3.695 -27.016 1.00 86.88 95 SER A CA 1
ATOM 701 C C . SER A 1 95 ? 13.056 -4.102 -26.721 1.00 86.88 95 SER A C 1
ATOM 703 O O . SER A 1 95 ? 13.602 -4.969 -27.403 1.00 86.88 95 SER A O 1
ATOM 705 N N . THR A 1 96 ? 13.693 -3.473 -25.729 1.00 90.94 96 THR A N 1
ATOM 706 C CA . THR A 1 96 ? 15.065 -3.777 -25.302 1.00 90.94 96 THR A CA 1
ATOM 707 C C . THR A 1 96 ? 15.168 -3.929 -23.779 1.00 90.94 96 THR A C 1
ATOM 709 O O . THR A 1 96 ? 14.383 -3.314 -23.052 1.00 90.94 96 THR A O 1
ATOM 712 N N . PRO A 1 97 ? 16.159 -4.682 -23.263 1.00 91.06 97 PRO A N 1
ATOM 713 C CA . PRO A 1 97 ? 16.348 -4.848 -21.819 1.00 91.06 97 PRO A CA 1
ATOM 714 C C . PRO A 1 97 ? 16.533 -3.520 -21.065 1.00 91.06 97 PRO A C 1
ATOM 716 O O . PRO A 1 97 ? 15.981 -3.333 -19.980 1.00 91.06 97 PRO A O 1
ATOM 719 N N . ASP A 1 98 ? 17.249 -2.565 -21.665 1.00 91.31 98 ASP A N 1
ATOM 720 C CA . ASP A 1 98 ? 17.455 -1.228 -21.098 1.00 91.31 98 ASP A CA 1
ATOM 721 C C . ASP A 1 98 ? 16.161 -0.405 -21.032 1.00 91.31 98 ASP A C 1
ATOM 723 O O . ASP A 1 98 ? 15.935 0.316 -20.056 1.00 91.31 98 ASP A O 1
ATOM 727 N N . GLU A 1 99 ? 15.292 -0.512 -22.042 1.00 91.94 99 GLU A N 1
ATOM 728 C CA . GLU A 1 99 ? 13.973 0.131 -22.030 1.00 91.94 99 GLU A CA 1
ATOM 729 C C . GLU A 1 99 ? 13.095 -0.452 -20.925 1.00 91.94 99 GLU A C 1
ATOM 731 O O . GLU A 1 99 ? 12.568 0.307 -20.111 1.00 91.94 99 GLU A O 1
ATOM 736 N N . VAL A 1 100 ? 13.010 -1.784 -20.834 1.00 93.06 100 VAL A N 1
ATOM 737 C CA . VAL A 1 100 ? 12.251 -2.472 -19.779 1.00 93.06 100 VAL A CA 1
ATOM 738 C C . VAL A 1 100 ? 12.752 -2.040 -18.401 1.00 93.06 100 VAL A C 1
ATOM 740 O O . VAL A 1 100 ? 11.968 -1.608 -17.553 1.00 93.06 100 VAL A O 1
ATOM 743 N N . LEU A 1 101 ? 14.070 -2.061 -18.175 1.00 92.81 101 LEU A N 1
ATOM 744 C CA . LEU A 1 101 ? 14.649 -1.620 -16.908 1.00 92.81 101 LEU A CA 1
ATOM 745 C C . LEU A 1 101 ? 14.389 -0.132 -16.632 1.00 92.81 101 LEU A C 1
ATOM 747 O O . LEU A 1 101 ? 14.160 0.256 -15.482 1.00 92.81 101 LEU A O 1
ATOM 751 N N . SER A 1 102 ? 14.413 0.712 -17.665 1.00 92.19 102 SER A N 1
ATOM 752 C CA . SER A 1 102 ? 14.061 2.126 -17.553 1.00 92.19 102 SER A CA 1
ATOM 753 C C . SER A 1 102 ? 12.612 2.291 -17.097 1.00 92.19 102 SER A C 1
ATOM 755 O O . SER A 1 102 ? 12.368 3.034 -16.147 1.00 92.19 102 SER A O 1
ATOM 757 N N . PHE A 1 103 ? 11.656 1.555 -17.667 1.00 92.75 103 PHE A N 1
ATOM 758 C CA . PHE A 1 103 ? 10.264 1.589 -17.214 1.00 92.75 103 PHE A CA 1
ATOM 759 C C . PHE A 1 103 ? 10.101 1.093 -15.779 1.00 92.75 103 PHE A C 1
ATOM 761 O O . PHE A 1 103 ? 9.495 1.800 -14.970 1.00 92.75 103 PHE A O 1
ATOM 768 N N . LEU A 1 104 ? 10.728 -0.028 -15.411 1.00 93.62 104 LEU A N 1
ATOM 769 C CA . LEU A 1 104 ? 10.701 -0.529 -14.033 1.00 93.62 104 LEU A CA 1
ATOM 770 C C . LEU A 1 104 ? 11.250 0.514 -13.042 1.00 93.62 104 LEU A C 1
ATOM 772 O O . LEU A 1 104 ? 10.629 0.799 -12.019 1.00 93.62 104 LEU A O 1
ATOM 776 N N . ARG A 1 105 ? 12.399 1.135 -13.336 1.00 93.25 105 ARG A N 1
ATOM 777 C CA . ARG A 1 105 ? 13.083 2.051 -12.400 1.00 93.25 105 ARG A CA 1
ATOM 778 C C . ARG A 1 105 ? 12.552 3.481 -12.413 1.00 93.25 105 ARG A C 1
ATOM 780 O O . ARG A 1 105 ? 12.602 4.152 -11.384 1.00 93.25 105 ARG A O 1
ATOM 787 N N . ARG A 1 106 ? 12.122 3.984 -13.568 1.00 91.75 106 ARG A N 1
ATOM 788 C CA . ARG A 1 106 ? 11.818 5.409 -13.800 1.00 91.75 106 ARG A CA 1
ATOM 789 C C . ARG A 1 106 ? 10.338 5.672 -14.074 1.00 91.75 106 ARG A C 1
ATOM 791 O O . ARG A 1 106 ? 9.864 6.765 -13.762 1.00 91.75 106 ARG A O 1
ATOM 798 N N . GLY A 1 107 ? 9.616 4.691 -14.617 1.00 92.25 107 GLY A N 1
ATOM 799 C CA . GLY A 1 107 ? 8.154 4.695 -14.718 1.00 92.25 107 GLY A CA 1
ATOM 800 C C . GLY A 1 107 ? 7.524 4.240 -13.401 1.00 92.25 107 GLY A C 1
ATOM 801 O O . GLY A 1 107 ? 7.029 5.073 -12.636 1.00 92.25 107 GLY A O 1
ATOM 802 N N . MET A 1 108 ? 7.653 2.942 -13.108 1.00 92.06 108 MET A N 1
ATOM 803 C CA . MET A 1 108 ? 7.059 2.267 -11.941 1.00 92.06 108 MET A CA 1
ATOM 804 C C . MET A 1 108 ? 7.795 2.559 -10.625 1.00 92.06 108 MET A C 1
ATOM 806 O O . MET A 1 108 ? 7.236 2.401 -9.545 1.00 92.06 108 MET A O 1
ATOM 810 N N . GLN A 1 109 ? 9.042 3.036 -10.703 1.00 90.56 109 GLN A N 1
ATOM 811 C CA . GLN A 1 109 ? 9.866 3.475 -9.560 1.00 90.56 109 GLN A CA 1
ATOM 812 C C . GLN A 1 109 ? 10.357 2.371 -8.632 1.00 90.56 109 GLN A C 1
ATOM 814 O O . GLN A 1 109 ? 10.548 2.576 -7.430 1.00 90.56 109 GLN A O 1
ATOM 819 N N . ILE A 1 110 ? 10.664 1.221 -9.215 1.00 92.19 110 ILE A N 1
ATOM 820 C CA . ILE A 1 110 ? 11.256 0.091 -8.517 1.00 92.19 110 ILE A CA 1
ATOM 821 C C . ILE A 1 110 ? 12.744 0.382 -8.275 1.00 92.19 110 ILE A C 1
ATOM 823 O O . ILE A 1 110 ? 13.608 0.179 -9.127 1.00 92.19 110 ILE A O 1
ATOM 827 N N . GLY A 1 111 ? 13.038 0.924 -7.091 1.00 86.19 111 GLY A N 1
ATOM 828 C CA . GLY A 1 111 ? 14.337 1.525 -6.767 1.00 86.19 111 GLY A CA 1
ATOM 829 C C . GLY A 1 111 ? 15.468 0.562 -6.387 1.00 86.19 111 GLY A C 1
ATOM 830 O O . GLY A 1 111 ? 16.604 1.012 -6.261 1.00 86.19 111 GLY A O 1
ATOM 831 N N . TRP A 1 112 ? 15.186 -0.730 -6.194 1.00 90.44 112 TRP A N 1
ATOM 832 C CA . TRP A 1 112 ? 16.171 -1.744 -5.765 1.00 90.44 112 TRP A CA 1
ATOM 833 C C . TRP A 1 112 ? 16.831 -2.499 -6.920 1.00 90.44 112 TRP A C 1
ATOM 835 O O . TRP A 1 112 ? 17.591 -3.432 -6.678 1.00 90.44 112 TRP A O 1
ATOM 845 N N . LEU A 1 113 ? 16.534 -2.111 -8.159 1.00 90.56 113 LEU A N 1
ATOM 846 C CA . LEU A 1 113 ? 17.068 -2.761 -9.346 1.00 90.56 113 LEU A CA 1
ATOM 847 C C . LEU A 1 113 ? 18.364 -2.075 -9.768 1.00 90.56 113 LEU A C 1
ATOM 849 O O . LEU A 1 113 ? 18.365 -0.905 -10.169 1.00 90.56 113 LEU A O 1
ATOM 853 N N . ASP A 1 114 ? 19.458 -2.815 -9.667 1.00 88.44 114 ASP A N 1
ATOM 854 C CA . ASP A 1 114 ? 20.756 -2.416 -10.185 1.00 88.44 114 ASP A CA 1
ATOM 855 C C . ASP A 1 114 ? 20.991 -3.072 -11.552 1.00 88.44 114 ASP A C 1
ATOM 857 O O . ASP A 1 114 ? 20.793 -4.270 -11.715 1.00 88.44 114 ASP A O 1
ATOM 861 N N . ALA A 1 115 ? 21.366 -2.263 -12.546 1.00 84.38 115 ALA A N 1
ATOM 862 C CA . ALA A 1 115 ? 21.396 -2.693 -13.945 1.00 84.38 115 ALA A CA 1
ATOM 863 C C . ALA A 1 115 ? 22.425 -3.799 -14.188 1.00 84.38 115 ALA A C 1
ATOM 865 O O . ALA A 1 115 ? 22.139 -4.738 -14.919 1.00 84.38 115 ALA A O 1
ATOM 866 N N . GLU A 1 116 ? 23.590 -3.704 -13.540 1.00 87.31 116 GLU A N 1
ATOM 867 C CA . GLU A 1 116 ? 24.674 -4.682 -13.686 1.00 87.31 116 GLU A CA 1
ATOM 868 C C . GLU A 1 116 ? 24.298 -6.059 -13.134 1.00 87.31 116 GLU A C 1
ATOM 870 O O . GLU A 1 116 ? 24.893 -7.059 -13.523 1.00 87.31 116 GLU A O 1
ATOM 875 N N . SER A 1 117 ? 23.330 -6.110 -12.216 1.00 88.31 117 SER A N 1
ATOM 876 C CA . SER A 1 117 ? 22.903 -7.346 -11.570 1.00 88.31 117 SER A CA 1
ATOM 877 C C . SER A 1 117 ? 21.600 -7.911 -12.128 1.00 88.31 117 SER A C 1
ATOM 879 O O . SER A 1 117 ? 21.465 -9.127 -12.168 1.00 88.31 117 SER A O 1
ATOM 881 N N . VAL A 1 118 ? 20.647 -7.079 -12.563 1.00 90.62 118 VAL A N 1
ATOM 882 C CA . VAL A 1 118 ? 19.335 -7.571 -13.033 1.00 90.62 118 VAL A CA 1
ATOM 883 C C . VAL A 1 118 ? 19.232 -7.751 -14.545 1.00 90.62 118 VAL A C 1
ATOM 885 O O . VAL A 1 118 ? 18.214 -8.270 -14.991 1.00 90.62 118 VAL A O 1
ATOM 888 N N . LEU A 1 119 ? 20.217 -7.306 -15.328 1.00 91.19 119 LEU A N 1
ATOM 889 C CA . LEU A 1 119 ? 20.241 -7.510 -16.778 1.00 91.19 119 LEU A CA 1
ATOM 890 C C . LEU A 1 119 ? 21.199 -8.635 -17.167 1.00 91.19 119 LEU A C 1
ATOM 892 O O . LEU A 1 119 ? 22.324 -8.700 -16.674 1.00 91.19 119 LEU A O 1
ATOM 896 N N . ASP A 1 120 ? 20.767 -9.467 -18.106 1.00 86.12 120 ASP A N 1
ATOM 897 C CA . ASP A 1 120 ? 21.601 -10.427 -18.826 1.00 86.12 120 ASP A CA 1
ATOM 898 C C . ASP A 1 120 ? 21.407 -10.295 -20.351 1.00 86.12 120 ASP A C 1
ATOM 900 O O . ASP A 1 120 ? 20.855 -9.305 -20.839 1.00 86.12 120 ASP A O 1
ATOM 904 N N . GLU A 1 121 ? 21.943 -11.248 -21.120 1.00 81.12 121 GLU A N 1
ATOM 905 C CA . GLU A 1 121 ? 21.850 -11.243 -22.587 1.00 81.12 121 GLU A CA 1
ATOM 906 C C . GLU A 1 121 ? 20.421 -11.447 -23.115 1.00 81.12 121 GLU A C 1
ATOM 908 O O . GLU A 1 121 ? 20.124 -11.016 -24.232 1.00 81.12 121 GLU A O 1
ATOM 913 N N . ASP A 1 122 ? 19.541 -12.038 -22.303 1.00 81.12 122 ASP A N 1
ATOM 914 C CA . ASP A 1 122 ? 18.166 -12.383 -22.659 1.00 81.12 122 ASP A CA 1
ATOM 915 C C . ASP A 1 122 ? 17.149 -11.357 -22.127 1.00 81.12 122 ASP A C 1
ATOM 917 O O . ASP A 1 122 ? 16.027 -11.268 -22.633 1.00 81.12 122 ASP A O 1
ATOM 921 N N . GLY A 1 123 ? 17.531 -10.533 -21.146 1.00 87.12 123 GLY A N 1
ATOM 922 C CA . GLY A 1 123 ? 16.756 -9.383 -20.703 1.00 87.12 123 GLY A CA 1
ATOM 923 C C . GLY A 1 123 ? 16.848 -9.109 -19.211 1.00 87.12 123 GLY A C 1
ATOM 924 O O . GLY A 1 123 ? 17.923 -9.118 -18.618 1.00 87.12 123 GLY A O 1
ATOM 925 N N . VAL A 1 124 ? 15.706 -8.785 -18.598 1.00 90.25 124 VAL A N 1
ATOM 926 C CA . VAL A 1 124 ? 15.617 -8.650 -17.140 1.00 90.25 124 VAL A CA 1
ATOM 927 C C . VAL A 1 124 ? 15.565 -10.046 -16.527 1.00 90.25 124 VAL A C 1
ATOM 929 O O . VAL A 1 124 ? 14.582 -10.769 -16.689 1.00 90.25 124 VAL A O 1
ATOM 932 N N . ASN A 1 125 ? 16.595 -10.401 -15.768 1.00 92.81 125 ASN A N 1
ATOM 933 C CA . ASN A 1 125 ? 16.682 -11.682 -15.094 1.00 92.81 125 ASN A CA 1
ATOM 934 C C . ASN A 1 125 ? 15.677 -11.759 -13.933 1.00 92.81 125 ASN A C 1
ATOM 936 O O . ASN A 1 125 ? 15.790 -11.051 -12.924 1.00 92.81 125 ASN A O 1
ATOM 940 N N . TYR A 1 126 ? 14.705 -12.663 -14.055 1.00 93.25 126 TYR A N 1
ATOM 941 C CA . TYR A 1 126 ? 13.655 -12.866 -13.056 1.00 93.25 126 TYR A CA 1
ATOM 942 C C . TYR A 1 126 ? 14.209 -13.167 -11.654 1.00 93.25 126 TYR A C 1
ATOM 944 O O . TYR A 1 126 ? 13.727 -12.615 -10.659 1.00 93.25 126 TYR A O 1
ATOM 952 N N . TYR A 1 127 ? 15.223 -14.032 -11.553 1.00 93.75 127 TYR A N 1
ATOM 953 C CA . TYR A 1 127 ? 15.767 -14.461 -10.266 1.00 93.75 127 TYR A CA 1
ATOM 954 C C . TYR A 1 127 ? 16.500 -13.326 -9.555 1.00 93.75 127 TYR A C 1
ATOM 956 O O . TYR A 1 127 ? 16.323 -13.175 -8.347 1.00 93.75 127 TYR A O 1
ATOM 964 N N . GLU A 1 128 ? 17.253 -12.502 -10.284 1.00 94.94 128 GLU A N 1
ATOM 965 C CA . GLU A 1 128 ? 17.960 -11.350 -9.713 1.00 94.94 128 GLU A CA 1
ATOM 966 C C . GLU A 1 128 ? 17.000 -10.220 -9.320 1.00 94.94 128 GLU A C 1
ATOM 968 O O . GLU A 1 128 ? 17.117 -9.667 -8.222 1.00 94.94 128 GLU A O 1
ATOM 973 N N . LEU A 1 129 ? 15.977 -9.939 -10.139 1.00 94.62 129 LEU A N 1
ATOM 974 C CA . LEU A 1 129 ? 14.902 -9.004 -9.785 1.00 94.62 129 LEU A CA 1
ATOM 975 C C . LEU A 1 129 ? 14.192 -9.443 -8.496 1.00 94.62 129 LEU A C 1
ATOM 977 O O . LEU A 1 129 ? 14.037 -8.652 -7.556 1.00 94.62 129 LEU A O 1
ATOM 981 N N . ARG A 1 130 ? 13.789 -10.719 -8.428 1.00 95.62 130 ARG A N 1
ATOM 982 C CA . ARG A 1 130 ? 13.165 -11.317 -7.242 1.00 95.62 130 ARG A CA 1
ATOM 983 C C . ARG A 1 130 ? 14.067 -11.179 -6.027 1.00 95.62 130 ARG A C 1
ATOM 985 O O . ARG A 1 130 ? 13.623 -10.740 -4.965 1.00 95.62 130 ARG A O 1
ATOM 992 N N . ASP A 1 131 ? 15.321 -11.593 -6.158 1.00 95.69 131 ASP A N 1
ATOM 993 C CA . ASP A 1 131 ? 16.272 -11.627 -5.059 1.00 95.69 131 ASP A CA 1
ATOM 994 C C . ASP A 1 131 ? 16.576 -10.221 -4.527 1.00 95.69 131 ASP A C 1
ATOM 996 O O . ASP A 1 131 ? 16.681 -10.050 -3.310 1.00 95.69 131 ASP A O 1
ATOM 1000 N N . ALA A 1 132 ? 16.655 -9.205 -5.390 1.00 96.06 132 ALA A N 1
ATOM 1001 C CA . ALA A 1 132 ? 16.843 -7.814 -4.985 1.00 96.06 132 ALA A CA 1
ATOM 1002 C C . ALA A 1 132 ? 15.712 -7.329 -4.059 1.00 96.06 132 ALA A C 1
ATOM 1004 O O . ALA A 1 132 ? 15.966 -6.847 -2.948 1.00 96.06 132 ALA A O 1
ATOM 1005 N N . LEU A 1 133 ? 14.456 -7.528 -4.467 1.00 96.88 133 LEU A N 1
ATOM 1006 C CA . LEU A 1 133 ? 13.279 -7.111 -3.697 1.00 96.88 133 LEU A CA 1
ATOM 1007 C C . LEU A 1 133 ? 13.065 -7.977 -2.447 1.00 96.88 133 LEU A C 1
ATOM 1009 O O . LEU A 1 133 ? 12.747 -7.461 -1.372 1.00 96.88 133 LEU A O 1
ATOM 1013 N N . PHE A 1 134 ? 13.331 -9.282 -2.536 1.00 95.50 134 PHE A N 1
ATOM 1014 C CA . PHE A 1 134 ? 13.297 -10.187 -1.388 1.00 95.50 134 PHE A CA 1
ATOM 1015 C C . PHE A 1 134 ? 14.345 -9.801 -0.329 1.00 95.50 134 PHE A C 1
ATOM 1017 O O . PHE A 1 134 ? 14.058 -9.768 0.873 1.00 95.50 134 PHE A O 1
ATOM 1024 N N . ARG A 1 135 ? 15.575 -9.460 -0.745 1.00 95.56 135 ARG A N 1
ATOM 1025 C CA . ARG A 1 135 ? 16.638 -8.977 0.156 1.00 95.56 135 ARG A CA 1
ATOM 1026 C C . ARG A 1 135 ? 16.259 -7.646 0.808 1.00 95.56 135 ARG A C 1
ATOM 1028 O O . ARG A 1 135 ? 16.504 -7.494 2.007 1.00 95.56 135 ARG A O 1
ATOM 1035 N N . ALA A 1 136 ? 15.629 -6.727 0.072 1.00 96.62 136 ALA A N 1
ATOM 1036 C CA . ALA A 1 136 ? 15.116 -5.472 0.624 1.00 96.62 136 ALA A CA 1
ATOM 1037 C C . ALA A 1 136 ? 14.107 -5.721 1.759 1.00 96.62 136 ALA A C 1
ATOM 1039 O O . ALA A 1 136 ? 14.257 -5.171 2.854 1.00 96.62 136 ALA A O 1
ATOM 1040 N N . GLY A 1 137 ? 13.152 -6.632 1.543 1.00 96.69 137 GLY A N 1
ATOM 1041 C CA . GLY A 1 137 ? 12.175 -7.042 2.554 1.00 96.69 137 GLY A CA 1
ATOM 1042 C C . GLY A 1 137 ? 12.807 -7.630 3.813 1.00 96.69 137 GLY A C 1
ATOM 1043 O O . GLY A 1 137 ? 12.471 -7.233 4.931 1.00 96.69 137 GLY A O 1
ATOM 1044 N N . ARG A 1 138 ? 13.787 -8.530 3.654 1.00 95.44 138 ARG A N 1
ATOM 1045 C CA . ARG A 1 138 ? 14.518 -9.100 4.799 1.00 95.44 138 ARG A CA 1
ATOM 1046 C C . ARG A 1 138 ? 15.312 -8.051 5.577 1.00 95.44 138 ARG A C 1
ATOM 1048 O O . ARG A 1 138 ? 15.380 -8.141 6.800 1.00 95.44 138 ARG A O 1
ATOM 1055 N N . ASN A 1 139 ? 15.904 -7.070 4.895 1.00 94.94 139 ASN A N 1
ATOM 1056 C CA . ASN A 1 139 ? 16.617 -5.972 5.549 1.00 94.94 139 ASN A CA 1
ATOM 1057 C C . ASN A 1 139 ? 15.656 -5.118 6.393 1.00 94.94 139 ASN A C 1
ATOM 1059 O O . ASN A 1 139 ? 15.924 -4.872 7.570 1.00 94.94 139 ASN A O 1
ATOM 1063 N N . ILE A 1 140 ? 14.500 -4.748 5.830 1.00 95.62 140 ILE A N 1
ATOM 1064 C CA . ILE A 1 140 ? 13.435 -4.041 6.557 1.00 95.62 140 ILE A CA 1
ATOM 1065 C C . ILE A 1 140 ? 13.008 -4.827 7.799 1.00 95.62 140 ILE A C 1
ATOM 1067 O O . ILE A 1 140 ? 12.979 -4.268 8.896 1.00 95.62 140 ILE A O 1
ATOM 1071 N N . LEU A 1 141 ? 12.750 -6.129 7.655 1.00 93.06 141 LEU A N 1
ATOM 1072 C CA . LEU A 1 141 ? 12.361 -6.983 8.775 1.00 93.06 141 LEU A CA 1
ATOM 1073 C C . LEU A 1 141 ? 13.445 -7.032 9.865 1.00 93.06 141 LEU A C 1
ATOM 1075 O O . LEU A 1 141 ? 13.127 -6.917 11.046 1.00 93.06 141 LEU A O 1
ATOM 1079 N N . GLY A 1 142 ? 14.723 -7.130 9.487 1.00 92.69 142 GLY A N 1
ATOM 1080 C CA . GLY A 1 142 ? 15.845 -7.110 10.433 1.00 92.69 142 GLY A CA 1
ATOM 1081 C C . GLY A 1 142 ? 15.980 -5.796 11.213 1.00 92.69 142 GLY A C 1
ATOM 1082 O O . GLY A 1 142 ? 16.466 -5.797 12.341 1.00 92.69 142 GLY A O 1
ATOM 1083 N N . ARG A 1 143 ? 15.512 -4.676 10.651 1.00 93.25 143 ARG A N 1
ATOM 1084 C CA . ARG A 1 143 ? 15.526 -3.354 11.302 1.00 93.25 143 ARG A CA 1
ATOM 1085 C C . ARG A 1 143 ? 14.315 -3.104 12.202 1.00 93.25 143 ARG A C 1
ATOM 1087 O O . ARG A 1 143 ? 14.331 -2.143 12.968 1.00 93.25 143 ARG A O 1
ATOM 1094 N N . LEU A 1 144 ? 13.273 -3.939 12.148 1.00 89.06 144 LEU A N 1
ATOM 1095 C CA . LEU A 1 144 ? 12.087 -3.769 12.996 1.00 89.06 144 LEU A CA 1
ATOM 1096 C C . LEU A 1 144 ? 12.383 -3.986 14.483 1.00 89.06 144 LEU A C 1
ATOM 1098 O O . LEU A 1 144 ? 11.759 -3.335 15.316 1.00 89.06 144 LEU A O 1
ATOM 1102 N N . SER A 1 145 ? 13.337 -4.861 14.817 1.00 81.81 145 SER A N 1
ATOM 1103 C CA . SER A 1 145 ? 13.761 -5.110 16.201 1.00 81.81 145 SER A CA 1
ATOM 1104 C C . SER A 1 145 ? 14.651 -4.012 16.781 1.00 81.81 145 SER A C 1
ATOM 1106 O O . SER A 1 145 ? 14.914 -4.014 17.980 1.00 81.81 145 SER A O 1
ATOM 1108 N N . ASP A 1 146 ? 15.137 -3.094 15.947 1.00 83.25 146 ASP A N 1
ATOM 1109 C CA . ASP A 1 146 ? 16.000 -2.006 16.381 1.00 83.25 146 ASP A CA 1
ATOM 1110 C C . ASP A 1 146 ? 15.165 -0.812 16.858 1.00 83.25 146 ASP A C 1
ATOM 1112 O O . ASP A 1 146 ? 14.541 -0.091 16.069 1.00 83.25 146 ASP A O 1
ATOM 1116 N N . THR A 1 147 ? 15.139 -0.640 18.178 1.00 75.12 147 THR A N 1
ATOM 1117 C CA . THR A 1 147 ? 14.394 0.413 18.871 1.00 75.12 147 THR A CA 1
ATOM 1118 C C . THR A 1 147 ? 15.232 1.656 19.159 1.00 75.12 147 THR A C 1
ATOM 1120 O O . THR A 1 147 ? 14.673 2.641 19.635 1.00 75.12 147 THR A O 1
ATOM 1123 N N . ASN A 1 148 ? 16.544 1.643 18.898 1.00 83.31 148 ASN A N 1
ATOM 1124 C CA . ASN A 1 148 ? 17.448 2.738 19.259 1.00 83.31 148 ASN A CA 1
ATOM 1125 C C . ASN A 1 148 ? 18.000 3.448 18.018 1.00 83.31 148 ASN A C 1
ATOM 1127 O O . ASN A 1 148 ? 19.207 3.504 17.798 1.00 83.31 148 ASN A O 1
ATOM 1131 N N . GLN A 1 149 ? 17.090 3.981 17.204 1.00 84.50 149 GLN A N 1
ATOM 1132 C CA . GLN A 1 149 ? 17.424 4.628 15.938 1.00 84.50 149 GLN A CA 1
ATOM 1133 C C . GLN A 1 149 ? 17.422 6.146 16.043 1.00 84.50 149 GLN A C 1
ATOM 1135 O O . GLN A 1 149 ? 16.498 6.753 16.594 1.00 84.50 149 GLN A O 1
ATOM 1140 N N . SER A 1 150 ? 18.418 6.759 15.412 1.00 92.00 150 SER A N 1
ATOM 1141 C CA . SER A 1 150 ? 18.432 8.193 15.150 1.00 92.00 150 SER A CA 1
ATOM 1142 C C . SER A 1 150 ? 17.238 8.620 14.272 1.00 92.00 150 SER A C 1
ATOM 1144 O O . SER A 1 150 ? 16.665 7.801 13.538 1.00 92.00 150 SER A O 1
ATOM 1146 N N . PRO A 1 151 ? 16.848 9.908 14.293 1.00 92.00 151 PRO A N 1
ATOM 1147 C CA . PRO A 1 151 ? 15.813 10.436 13.400 1.00 92.00 151 PRO A CA 1
ATOM 1148 C C . PRO A 1 151 ? 16.069 10.146 11.911 1.00 92.00 151 PRO A C 1
ATOM 1150 O O . PRO A 1 151 ? 15.130 9.833 11.173 1.00 92.00 151 PRO A O 1
ATOM 1153 N N . ASP A 1 152 ? 17.330 10.165 11.477 1.00 93.81 152 ASP A N 1
ATOM 1154 C CA . ASP A 1 152 ? 17.715 9.880 10.091 1.00 93.81 152 ASP A CA 1
ATOM 1155 C C . ASP A 1 152 ? 17.529 8.403 9.729 1.00 93.81 152 ASP A C 1
ATOM 1157 O O . ASP A 1 152 ? 17.005 8.081 8.658 1.00 93.81 152 ASP A O 1
ATOM 1161 N N . GLU A 1 153 ? 17.892 7.489 10.632 1.00 94.06 153 GLU A N 1
ATOM 1162 C CA . GLU A 1 153 ? 17.685 6.047 10.458 1.00 94.06 153 GLU A CA 1
ATOM 1163 C C . GLU A 1 153 ? 16.201 5.681 10.449 1.00 94.06 153 GLU A C 1
ATOM 1165 O O . GLU A 1 153 ? 15.780 4.850 9.634 1.00 94.06 153 GLU A O 1
ATOM 1170 N N . ARG A 1 154 ? 15.401 6.340 11.298 1.00 91.88 154 ARG A N 1
ATOM 1171 C CA . ARG A 1 154 ? 13.936 6.228 11.290 1.00 91.88 154 ARG A CA 1
ATOM 1172 C C . ARG A 1 154 ? 13.367 6.710 9.963 1.00 91.88 154 ARG A C 1
ATOM 1174 O O . ARG A 1 154 ? 12.625 5.977 9.317 1.00 91.88 154 ARG A O 1
ATOM 1181 N N . SER A 1 155 ? 13.762 7.896 9.512 1.00 93.69 155 SER A N 1
ATOM 1182 C CA . SER A 1 155 ? 13.302 8.457 8.238 1.00 93.69 155 SER A CA 1
ATOM 1183 C C . SER A 1 155 ? 13.693 7.567 7.057 1.00 93.69 155 SER A C 1
ATOM 1185 O O . SER A 1 155 ? 12.890 7.323 6.158 1.00 93.69 155 SER A O 1
ATOM 1187 N N . LYS A 1 156 ? 14.912 7.014 7.073 1.00 94.50 156 LYS A N 1
ATOM 1188 C CA . LYS A 1 156 ? 15.363 6.033 6.081 1.00 94.50 156 LYS A CA 1
ATOM 1189 C C . LYS A 1 156 ? 14.515 4.763 6.119 1.00 94.50 156 LYS A C 1
ATOM 1191 O O . LYS A 1 156 ? 14.161 4.256 5.066 1.00 94.50 156 LYS A O 1
ATOM 1196 N N . PHE A 1 157 ? 14.165 4.263 7.304 1.00 95.94 157 PHE A N 1
ATOM 1197 C CA . PHE A 1 157 ? 13.308 3.083 7.450 1.00 95.94 157 PHE A CA 1
ATOM 1198 C C . PHE A 1 157 ? 11.944 3.278 6.780 1.00 95.94 157 PHE A C 1
ATOM 1200 O O . PHE A 1 157 ? 11.550 2.437 5.977 1.00 95.94 157 PHE A O 1
ATOM 1207 N N . TYR A 1 158 ? 11.258 4.396 7.044 1.00 96.19 158 TYR A N 1
ATOM 1208 C CA . TYR A 1 158 ? 9.973 4.689 6.397 1.00 96.19 158 TYR A CA 1
ATOM 1209 C C . TYR A 1 158 ? 10.114 4.815 4.878 1.00 96.19 158 TYR A C 1
ATOM 1211 O O . TYR A 1 158 ? 9.311 4.241 4.146 1.00 96.19 158 TYR A O 1
ATOM 1219 N N . ARG A 1 159 ? 11.159 5.498 4.387 1.00 94.81 159 ARG A N 1
ATOM 1220 C CA . ARG A 1 159 ? 11.425 5.598 2.941 1.00 94.81 159 ARG A CA 1
ATOM 1221 C C . ARG A 1 159 ? 11.622 4.230 2.291 1.00 94.81 159 ARG A C 1
ATOM 1223 O O . ARG A 1 159 ? 11.035 3.984 1.242 1.00 94.81 159 ARG A O 1
ATOM 1230 N N . ASP A 1 160 ? 12.411 3.360 2.916 1.00 96.88 160 ASP A N 1
ATOM 1231 C CA . ASP A 1 160 ? 12.671 2.016 2.399 1.00 96.88 160 ASP A CA 1
ATOM 1232 C C . ASP A 1 160 ? 11.389 1.170 2.410 1.00 96.88 160 ASP A C 1
ATOM 1234 O O . ASP A 1 160 ? 11.097 0.487 1.432 1.00 96.88 160 ASP A O 1
ATOM 1238 N N . CYS A 1 161 ? 10.579 1.255 3.472 1.00 97.44 161 CYS A N 1
ATOM 1239 C CA . CYS A 1 161 ? 9.318 0.520 3.534 1.00 97.44 161 CYS A CA 1
ATOM 1240 C C . CYS A 1 161 ? 8.308 1.014 2.496 1.00 97.44 161 CYS A C 1
ATOM 1242 O O . CYS A 1 161 ? 7.744 0.191 1.782 1.00 97.44 161 CYS A O 1
ATOM 1244 N N . HIS A 1 162 ? 8.100 2.330 2.368 1.00 96.94 162 HIS A N 1
ATOM 1245 C CA . HIS A 1 162 ? 7.200 2.874 1.350 1.00 96.94 162 HIS A CA 1
ATOM 1246 C C . HIS A 1 162 ? 7.649 2.496 -0.049 1.00 96.94 162 HIS A C 1
ATOM 1248 O O . HIS A 1 162 ? 6.836 1.990 -0.808 1.00 96.94 162 HIS A O 1
ATOM 1254 N N . GLY A 1 163 ? 8.933 2.689 -0.368 1.00 95.75 163 GLY A N 1
ATOM 1255 C CA . GLY A 1 163 ? 9.438 2.336 -1.687 1.00 95.75 163 GLY A CA 1
ATOM 1256 C C . GLY A 1 163 ? 9.256 0.849 -1.990 1.00 95.75 163 GLY A C 1
ATOM 1257 O O . GLY A 1 163 ? 8.931 0.502 -3.123 1.00 95.75 163 GLY A O 1
ATOM 1258 N N . LEU A 1 164 ? 9.440 -0.042 -1.007 1.00 97.69 164 LEU A N 1
ATOM 1259 C CA . LEU A 1 164 ? 9.267 -1.473 -1.242 1.00 97.69 164 LEU A CA 1
ATOM 1260 C C . LEU A 1 164 ? 7.791 -1.826 -1.418 1.00 97.69 164 LEU A C 1
ATOM 1262 O O . LEU A 1 164 ? 7.466 -2.574 -2.332 1.00 97.69 164 LEU A O 1
ATOM 1266 N N . ILE A 1 165 ? 6.898 -1.274 -0.594 1.00 97.81 165 ILE A N 1
ATOM 1267 C CA . ILE A 1 165 ? 5.454 -1.500 -0.735 1.00 97.81 165 ILE A CA 1
ATOM 1268 C C . ILE A 1 165 ? 4.982 -1.010 -2.106 1.00 97.81 165 ILE A C 1
ATOM 1270 O O . ILE A 1 165 ? 4.365 -1.794 -2.816 1.00 97.81 165 ILE A O 1
ATOM 1274 N N . THR A 1 166 ? 5.338 0.213 -2.515 1.00 96.44 166 THR A N 1
ATOM 1275 C CA . THR A 1 166 ? 4.958 0.762 -3.829 1.00 96.44 166 THR A CA 1
ATOM 1276 C C . THR A 1 166 ? 5.534 -0.069 -4.973 1.00 96.44 166 THR A C 1
ATOM 1278 O O . THR A 1 166 ? 4.857 -0.300 -5.965 1.00 96.44 166 THR A O 1
ATOM 1281 N N . SER A 1 167 ? 6.770 -0.564 -4.831 1.00 96.44 167 SER A N 1
ATOM 1282 C CA . SER A 1 167 ? 7.392 -1.446 -5.829 1.00 96.44 167 SER A CA 1
ATOM 1283 C C . SER A 1 167 ? 6.635 -2.766 -5.965 1.00 96.44 167 SER A C 1
ATOM 1285 O O . SER A 1 167 ? 6.355 -3.208 -7.076 1.00 96.44 167 SER A O 1
ATOM 1287 N N . MET A 1 168 ? 6.301 -3.403 -4.838 1.00 97.69 168 MET A N 1
ATOM 1288 C CA . MET A 1 168 ? 5.602 -4.685 -4.846 1.00 97.69 168 MET A CA 1
ATOM 1289 C C . MET A 1 168 ? 4.172 -4.539 -5.364 1.00 97.69 168 MET A C 1
ATOM 1291 O O . MET A 1 168 ? 3.748 -5.367 -6.162 1.00 97.69 168 MET A O 1
ATOM 1295 N N . THR A 1 169 ? 3.434 -3.506 -4.947 1.00 97.31 169 THR A N 1
ATOM 1296 C CA . THR A 1 169 ? 2.053 -3.300 -5.408 1.00 97.31 169 THR A CA 1
ATOM 1297 C C . THR A 1 169 ? 1.998 -2.876 -6.866 1.00 97.31 169 THR A C 1
ATOM 1299 O O . THR A 1 169 ? 1.122 -3.352 -7.572 1.00 97.31 169 THR A O 1
ATOM 1302 N N . ALA A 1 170 ? 2.962 -2.087 -7.355 1.00 95.31 170 ALA A N 1
ATOM 1303 C CA . ALA A 1 170 ? 3.072 -1.789 -8.781 1.00 95.31 170 ALA A CA 1
ATOM 1304 C C . ALA A 1 170 ? 3.309 -3.057 -9.613 1.00 95.31 170 ALA A C 1
ATOM 1306 O O . ALA A 1 170 ? 2.644 -3.239 -10.621 1.00 95.31 170 ALA A O 1
ATOM 1307 N N . LEU A 1 171 ? 4.207 -3.958 -9.190 1.00 95.69 171 LEU A N 1
ATOM 1308 C CA . LEU A 1 171 ? 4.415 -5.236 -9.888 1.00 95.69 171 LEU A CA 1
ATOM 1309 C C . LEU A 1 171 ? 3.170 -6.127 -9.859 1.00 95.69 171 LEU A C 1
ATOM 1311 O O . LEU A 1 171 ? 2.843 -6.738 -10.870 1.00 95.69 171 LEU A O 1
ATOM 1315 N N . LEU A 1 172 ? 2.504 -6.216 -8.704 1.00 96.44 172 LEU A N 1
ATOM 1316 C CA . LEU A 1 172 ? 1.285 -7.007 -8.529 1.00 96.44 172 LEU A CA 1
ATOM 1317 C C . LEU A 1 172 ? 0.164 -6.503 -9.435 1.00 96.44 172 LEU A C 1
ATOM 1319 O O . LEU A 1 172 ? -0.412 -7.290 -10.175 1.00 96.44 172 LEU A O 1
ATOM 1323 N N . ASP A 1 173 ? -0.087 -5.200 -9.428 1.00 95.31 173 ASP A N 1
ATOM 1324 C CA . ASP A 1 173 ? -1.062 -4.569 -10.310 1.00 95.31 173 ASP A CA 1
ATOM 1325 C C . ASP A 1 173 ? -0.734 -4.823 -11.792 1.00 95.31 173 ASP A C 1
ATOM 1327 O O . ASP A 1 173 ? -1.616 -5.198 -12.561 1.00 95.31 173 ASP A O 1
ATOM 1331 N N . HIS A 1 174 ? 0.542 -4.744 -12.179 1.00 93.12 174 HIS A N 1
ATOM 1332 C CA . HIS A 1 174 ? 0.949 -4.954 -13.569 1.00 93.12 174 HIS A CA 1
ATOM 1333 C C . HIS A 1 174 ? 0.760 -6.396 -14.060 1.00 93.12 174 HIS A C 1
ATOM 1335 O O . HIS A 1 174 ? 0.491 -6.608 -15.238 1.00 93.12 174 HIS A O 1
ATOM 1341 N N . VAL A 1 175 ? 0.837 -7.393 -13.169 1.00 94.31 175 VAL A N 1
ATOM 1342 C CA . VAL A 1 175 ? 0.461 -8.786 -13.488 1.00 94.31 175 VAL A CA 1
ATOM 1343 C C . VAL A 1 175 ? -1.041 -9.061 -13.303 1.00 94.31 175 VAL A C 1
ATOM 1345 O O . VAL A 1 175 ? -1.461 -10.218 -13.361 1.00 94.31 175 VAL A O 1
ATOM 1348 N N . GLY A 1 176 ? -1.853 -8.023 -13.073 1.00 93.75 176 GLY A N 1
ATOM 1349 C CA . GLY A 1 176 ? -3.306 -8.112 -12.927 1.00 93.75 176 GLY A CA 1
ATOM 1350 C C . GLY A 1 176 ? -3.779 -8.599 -11.557 1.00 93.75 176 GLY A C 1
ATOM 1351 O O . GLY A 1 176 ? -4.846 -9.198 -11.471 1.00 93.75 176 GLY A O 1
ATOM 1352 N N . ILE A 1 177 ? -2.988 -8.400 -10.496 1.00 95.19 177 ILE A N 1
ATOM 1353 C CA . ILE A 1 177 ? -3.366 -8.761 -9.124 1.00 95.19 177 ILE A CA 1
ATOM 1354 C C . ILE A 1 177 ? -3.908 -7.542 -8.371 1.00 95.19 177 ILE A C 1
ATOM 1356 O O . ILE A 1 177 ? -3.161 -6.641 -7.981 1.00 95.19 177 ILE A O 1
ATOM 1360 N N . GLU A 1 178 ? -5.198 -7.583 -8.058 1.00 94.19 178 GLU A N 1
ATOM 1361 C CA . GLU A 1 178 ? -5.875 -6.651 -7.166 1.00 94.19 178 GLU A CA 1
ATOM 1362 C C . GLU A 1 178 ? -5.376 -6.841 -5.730 1.00 94.19 178 GLU A C 1
ATOM 1364 O O . GLU A 1 178 ? -5.617 -7.862 -5.076 1.00 94.19 178 GLU A O 1
ATOM 1369 N N . THR A 1 179 ? -4.663 -5.843 -5.214 1.00 96.19 179 THR A N 1
ATOM 1370 C CA . THR A 1 179 ? -4.081 -5.902 -3.872 1.00 96.19 179 THR A CA 1
ATOM 1371 C C . THR A 1 179 ? -4.920 -5.122 -2.867 1.00 96.19 179 THR A C 1
ATOM 1373 O O . THR A 1 179 ? -5.225 -3.948 -3.057 1.00 96.19 179 THR A O 1
ATOM 1376 N N . SER A 1 180 ? -5.229 -5.747 -1.731 1.00 95.19 180 SER A N 1
ATOM 1377 C CA . SER A 1 180 ? -5.825 -5.075 -0.575 1.00 95.19 180 SER A CA 1
ATOM 1378 C C . SER A 1 180 ? -5.025 -5.324 0.702 1.00 95.19 180 SER A C 1
ATOM 1380 O O . SER A 1 180 ? -4.555 -6.432 0.982 1.00 95.19 180 SER A O 1
ATOM 1382 N N . ILE A 1 181 ? -4.862 -4.267 1.493 1.00 97.25 181 ILE A N 1
ATOM 1383 C CA . ILE A 1 181 ? -4.152 -4.281 2.769 1.00 97.25 181 ILE A CA 1
ATOM 1384 C C . ILE A 1 181 ? -5.173 -4.059 3.881 1.00 97.25 181 ILE A C 1
ATOM 1386 O O . ILE A 1 181 ? -5.776 -2.994 3.986 1.00 97.25 181 ILE A O 1
ATOM 1390 N N . HIS A 1 182 ? -5.358 -5.069 4.724 1.00 95.00 182 HIS A N 1
ATOM 1391 C CA . HIS A 1 182 ? -6.334 -5.071 5.803 1.00 95.00 182 HIS A CA 1
ATOM 1392 C C . HIS A 1 182 ? -5.639 -4.866 7.156 1.00 95.00 182 HIS A C 1
ATOM 1394 O O . HIS A 1 182 ? -4.853 -5.707 7.603 1.00 95.00 182 HIS A O 1
ATOM 1400 N N . LEU A 1 183 ? -5.947 -3.751 7.819 1.00 96.88 183 LEU A N 1
ATOM 1401 C CA . LEU A 1 183 ? -5.485 -3.405 9.158 1.00 96.88 183 LEU A CA 1
ATOM 1402 C C . LEU A 1 183 ? -6.565 -3.714 10.201 1.00 96.88 183 LEU A C 1
ATOM 1404 O O . LEU A 1 183 ? -7.667 -3.173 10.143 1.00 96.88 183 LEU A O 1
ATOM 1408 N N . ARG A 1 184 ? -6.232 -4.564 11.177 1.00 95.44 184 ARG A N 1
ATOM 1409 C CA . ARG A 1 184 ? -7.129 -4.951 12.278 1.00 95.44 184 ARG A CA 1
ATOM 1410 C C . ARG A 1 184 ? -6.822 -4.175 13.559 1.00 95.44 184 ARG A C 1
ATOM 1412 O O . ARG A 1 184 ? -5.662 -4.105 13.975 1.00 95.44 184 ARG A O 1
ATOM 1419 N N . PHE A 1 185 ? -7.873 -3.699 14.222 1.00 96.62 185 PHE A N 1
ATOM 1420 C CA . PHE A 1 185 ? -7.853 -2.971 15.492 1.00 96.62 185 PHE A CA 1
ATOM 1421 C C . PHE A 1 185 ? -8.711 -3.693 16.549 1.00 96.62 185 PHE A C 1
ATOM 1423 O O . PHE A 1 185 ? -9.826 -3.269 16.841 1.00 96.62 185 PHE A O 1
ATOM 1430 N N . PRO A 1 186 ? -8.216 -4.787 17.163 1.00 93.94 186 PRO A N 1
ATOM 1431 C CA . PRO A 1 186 ? -8.995 -5.561 18.143 1.00 93.94 186 PRO A CA 1
ATOM 1432 C C . PRO A 1 186 ? -9.252 -4.826 19.463 1.00 93.94 186 PRO A C 1
ATOM 1434 O O . PRO A 1 186 ? -10.129 -5.215 20.227 1.00 93.94 186 PRO A O 1
ATOM 1437 N N . ARG A 1 187 ? -8.485 -3.767 19.740 1.00 93.81 187 ARG A N 1
ATOM 1438 C CA . ARG A 1 187 ? -8.652 -2.873 20.894 1.00 93.81 187 ARG A CA 1
ATOM 1439 C C . ARG A 1 187 ? -8.930 -1.448 20.417 1.00 93.81 187 ARG A C 1
ATOM 1441 O O . ARG A 1 187 ? -8.235 -0.509 20.799 1.00 93.81 187 ARG A O 1
ATOM 1448 N N . SER A 1 188 ? -9.899 -1.309 19.513 1.00 94.06 188 SER A N 1
ATOM 1449 C CA . SER A 1 188 ? -10.225 -0.035 18.866 1.00 94.06 188 SER A CA 1
ATOM 1450 C C . SER A 1 188 ? -10.673 1.034 19.863 1.00 94.06 188 SER A C 1
ATOM 1452 O O . SER A 1 188 ? -10.254 2.170 19.724 1.00 94.06 188 SER A O 1
ATOM 1454 N N . SER A 1 189 ? -11.411 0.691 20.922 1.00 93.31 189 SER A N 1
ATOM 1455 C CA . SER A 1 189 ? -11.817 1.661 21.953 1.00 93.31 189 SER A CA 1
ATOM 1456 C C . SER A 1 189 ? -10.626 2.299 22.684 1.00 93.31 189 SER A C 1
ATOM 1458 O O . SER A 1 189 ? -10.564 3.522 22.810 1.00 93.31 189 SER A O 1
ATOM 1460 N N . GLU A 1 190 ? -9.643 1.494 23.111 1.00 95.50 190 GLU A N 1
ATOM 1461 C CA . GLU A 1 190 ? -8.383 1.988 23.692 1.00 95.50 190 GLU A CA 1
ATOM 1462 C C . GLU A 1 190 ? -7.635 2.879 22.691 1.00 95.50 190 GLU A C 1
ATOM 1464 O O . GLU A 1 190 ? -7.152 3.952 23.051 1.00 95.50 190 GLU A O 1
ATOM 1469 N N . PHE A 1 191 ? -7.573 2.453 21.428 1.00 97.06 191 PHE A N 1
ATOM 1470 C CA . PHE A 1 191 ? -6.913 3.185 20.351 1.00 97.06 191 PHE A CA 1
ATOM 1471 C C . PHE A 1 191 ? -7.582 4.538 20.045 1.00 97.06 191 PHE A C 1
ATOM 1473 O O . PHE A 1 191 ? -6.890 5.551 20.021 1.00 97.06 191 PHE A O 1
ATOM 1480 N N . LEU A 1 192 ? -8.906 4.576 19.868 1.00 96.44 192 LEU A N 1
ATOM 1481 C CA . LEU A 1 192 ? -9.677 5.779 19.531 1.00 96.44 192 LEU A CA 1
ATOM 1482 C C . LEU A 1 192 ? -9.622 6.825 20.652 1.00 96.44 192 LEU A C 1
ATOM 1484 O O . LEU A 1 192 ? -9.591 8.023 20.380 1.00 96.44 192 LEU A O 1
ATOM 1488 N N . SER A 1 193 ? -9.548 6.371 21.909 1.00 96.81 193 SER A N 1
ATOM 1489 C CA . SER A 1 193 ? -9.388 7.243 23.080 1.00 96.81 193 SER A CA 1
ATOM 1490 C C . SER A 1 193 ? -7.983 7.842 23.239 1.00 96.81 193 SER A C 1
ATOM 1492 O O . SER A 1 193 ? -7.777 8.706 24.091 1.00 96.81 193 SER A O 1
ATOM 1494 N N . ASN A 1 194 ? -7.008 7.384 22.449 1.00 97.50 194 ASN A N 1
ATOM 1495 C CA . ASN A 1 194 ? -5.627 7.846 22.495 1.00 97.50 194 ASN A CA 1
ATOM 1496 C C . ASN A 1 194 ? -5.333 8.764 21.300 1.00 97.50 194 ASN A C 1
ATOM 1498 O O . ASN A 1 194 ? -5.056 8.290 20.198 1.00 97.50 194 ASN A O 1
ATOM 1502 N N . ASP A 1 195 ? -5.338 10.078 21.538 1.00 97.38 195 ASP A N 1
ATOM 1503 C CA . ASP A 1 195 ? -5.140 11.091 20.491 1.00 97.38 195 ASP A CA 1
ATOM 1504 C C . ASP A 1 195 ? -3.810 10.939 19.733 1.00 97.38 195 ASP A C 1
ATOM 1506 O O . ASP A 1 195 ? -3.771 11.128 18.518 1.00 97.38 195 ASP A O 1
ATOM 1510 N N . ASP A 1 196 ? -2.722 10.558 20.411 1.00 97.69 196 ASP A N 1
ATOM 1511 C CA . ASP A 1 196 ? -1.420 10.360 19.761 1.00 97.69 196 ASP A CA 1
ATOM 1512 C C . ASP A 1 196 ? -1.438 9.152 18.821 1.00 97.69 196 ASP A C 1
ATOM 1514 O O . ASP A 1 196 ? -0.915 9.224 17.708 1.00 97.69 196 ASP A O 1
ATOM 1518 N N . ALA A 1 197 ? -2.058 8.050 19.251 1.00 96.62 197 ALA A N 1
ATOM 1519 C CA . ALA A 1 197 ? -2.192 6.852 18.430 1.00 96.62 197 ALA A CA 1
ATOM 1520 C C . ALA A 1 197 ? -3.141 7.081 17.245 1.00 96.62 197 ALA A C 1
ATOM 1522 O O . ALA A 1 197 ? -2.830 6.653 16.131 1.00 96.62 197 ALA A O 1
ATOM 1523 N N . ARG A 1 198 ? -4.263 7.783 17.471 1.00 97.38 198 ARG A N 1
ATOM 1524 C CA . ARG A 1 198 ? -5.202 8.184 16.415 1.00 97.38 198 ARG A CA 1
ATOM 1525 C C . ARG A 1 198 ? -4.500 9.047 15.370 1.00 97.38 198 ARG A C 1
ATOM 1527 O O . ARG A 1 198 ? -4.562 8.732 14.185 1.00 97.38 198 ARG A O 1
ATOM 1534 N N . ARG A 1 199 ? -3.758 10.071 15.805 1.00 97.50 199 ARG A N 1
ATOM 1535 C CA . ARG A 1 199 ? -2.992 10.950 14.913 1.00 97.50 199 ARG A CA 1
ATOM 1536 C C . ARG A 1 199 ? -1.918 10.198 14.122 1.00 97.50 199 ARG A C 1
ATOM 1538 O O . ARG A 1 199 ? -1.871 10.366 12.910 1.00 97.50 199 ARG A O 1
ATOM 1545 N N . ASP A 1 200 ? -1.110 9.342 14.761 1.00 97.75 200 ASP A N 1
ATOM 1546 C CA . ASP A 1 200 ? -0.102 8.514 14.059 1.00 97.75 200 ASP A CA 1
ATOM 1547 C C . ASP A 1 200 ? -0.745 7.665 12.955 1.00 97.75 200 ASP A C 1
ATOM 1549 O O . ASP A 1 200 ? -0.190 7.524 11.868 1.00 97.75 200 ASP A O 1
ATOM 1553 N N . PHE A 1 201 ? -1.936 7.122 13.206 1.00 98.31 201 PHE A N 1
ATOM 1554 C CA . PHE A 1 201 ? -2.669 6.335 12.221 1.00 98.31 201 PHE A CA 1
ATOM 1555 C C . PHE A 1 201 ? -3.231 7.172 11.061 1.00 98.31 201 PHE A C 1
ATOM 1557 O O . PHE A 1 201 ? -3.087 6.775 9.902 1.00 98.31 201 PHE A O 1
ATOM 1564 N N . VAL A 1 202 ? -3.852 8.322 11.344 1.00 98.00 202 VAL A N 1
ATOM 1565 C CA . VAL A 1 202 ? -4.384 9.213 10.298 1.00 98.00 202 VAL A CA 1
ATOM 1566 C C . VAL A 1 202 ? -3.246 9.756 9.430 1.00 98.00 202 VAL A C 1
ATOM 1568 O O . VAL A 1 202 ? -3.340 9.707 8.202 1.00 98.00 202 VAL A O 1
ATOM 1571 N N . GLU A 1 203 ? -2.135 10.186 10.037 1.00 97.25 203 GLU A N 1
ATOM 1572 C CA . GLU A 1 203 ? -0.921 10.601 9.320 1.00 97.25 203 GLU A CA 1
ATOM 1573 C C . GLU A 1 203 ? -0.344 9.448 8.489 1.00 97.25 203 GLU A C 1
ATOM 1575 O O . GLU A 1 203 ? 0.015 9.632 7.324 1.00 97.25 203 GLU A O 1
ATOM 1580 N N . PHE A 1 204 ? -0.310 8.236 9.053 1.00 97.81 204 PHE A N 1
ATOM 1581 C CA . PHE A 1 204 ? 0.112 7.037 8.339 1.00 97.81 204 PHE A CA 1
ATOM 1582 C C . PHE A 1 204 ? -0.726 6.805 7.079 1.00 97.81 204 PHE A C 1
ATOM 1584 O O . PHE A 1 204 ? -0.145 6.648 6.005 1.00 97.81 204 PHE A O 1
ATOM 1591 N N . LEU A 1 205 ? -2.059 6.792 7.162 1.00 97.31 205 LEU A N 1
ATOM 1592 C CA . LEU A 1 205 ? -2.906 6.554 5.988 1.00 97.31 205 LEU A CA 1
ATOM 1593 C C . LEU A 1 205 ? -2.775 7.673 4.958 1.00 97.31 205 LEU A C 1
ATOM 1595 O O . LEU A 1 205 ? -2.560 7.388 3.779 1.00 97.31 205 LEU A O 1
ATOM 1599 N N . THR A 1 206 ? -2.821 8.921 5.422 1.00 96.12 206 THR A N 1
ATOM 1600 C CA . THR A 1 206 ? -2.697 10.123 4.588 1.00 96.12 206 THR A CA 1
ATOM 1601 C C . THR A 1 206 ? -1.391 10.130 3.800 1.00 96.12 206 THR A C 1
ATOM 1603 O O . THR A 1 206 ? -1.363 10.516 2.637 1.00 96.12 206 THR A O 1
ATOM 1606 N N . TYR A 1 207 ? -0.296 9.663 4.400 1.00 95.44 207 TYR A N 1
ATOM 1607 C CA . TYR A 1 207 ? 0.996 9.613 3.724 1.00 95.44 207 TYR A CA 1
ATOM 1608 C C . TYR A 1 207 ? 1.187 8.356 2.864 1.00 95.44 207 TYR A C 1
ATOM 1610 O O . TYR A 1 207 ? 1.890 8.390 1.850 1.00 95.44 207 TYR A O 1
ATOM 1618 N N . THR A 1 208 ? 0.603 7.227 3.271 1.00 96.69 208 THR A N 1
ATOM 1619 C CA . THR A 1 208 ? 0.854 5.921 2.644 1.00 96.69 208 THR A CA 1
ATOM 1620 C C . THR A 1 208 ? -0.049 5.673 1.446 1.00 96.69 208 THR A C 1
ATOM 1622 O O . THR A 1 208 ? 0.449 5.257 0.401 1.00 96.69 208 THR A O 1
ATOM 1625 N N . ALA A 1 209 ? -1.357 5.912 1.574 1.00 96.50 209 ALA A N 1
ATOM 1626 C CA . ALA A 1 209 ? -2.323 5.555 0.539 1.00 96.50 209 ALA A CA 1
ATOM 1627 C C . ALA A 1 209 ? -2.079 6.294 -0.792 1.00 96.50 209 ALA A C 1
ATOM 1629 O O . ALA A 1 209 ? -2.023 5.615 -1.819 1.00 96.50 209 ALA A O 1
ATOM 1630 N N . PRO A 1 210 ? -1.792 7.616 -0.822 1.00 96.56 210 PRO A N 1
ATOM 1631 C CA . PRO A 1 210 ? -1.519 8.318 -2.080 1.00 96.56 210 PRO A CA 1
ATOM 1632 C C . PRO A 1 210 ? -0.304 7.812 -2.845 1.00 96.56 210 PRO A C 1
ATOM 1634 O O . PRO A 1 210 ? -0.228 7.989 -4.057 1.00 96.56 210 PRO A O 1
ATOM 1637 N N . LYS A 1 211 ? 0.648 7.153 -2.175 1.00 96.12 211 LYS A N 1
ATOM 1638 C CA . LYS A 1 211 ? 1.815 6.571 -2.854 1.00 96.12 211 LYS A CA 1
ATOM 1639 C C . LYS A 1 211 ? 1.454 5.411 -3.776 1.00 96.12 211 LYS A C 1
ATOM 1641 O O . LYS A 1 211 ? 2.242 5.107 -4.666 1.00 96.12 211 LYS A O 1
ATOM 1646 N N . GLN A 1 212 ? 0.273 4.825 -3.585 1.00 96.06 212 GLN A N 1
ATOM 1647 C CA . GLN A 1 212 ? -0.233 3.718 -4.388 1.00 96.06 212 GLN A CA 1
ATOM 1648 C C . GLN A 1 212 ? -0.937 4.171 -5.661 1.00 96.06 212 GLN A C 1
ATOM 1650 O O . GLN A 1 212 ? -1.279 3.310 -6.467 1.00 96.06 212 GLN A O 1
ATOM 1655 N N . ALA A 1 213 ? -1.089 5.482 -5.865 1.00 96.12 213 ALA A N 1
ATOM 1656 C CA . ALA A 1 213 ? -1.597 6.044 -7.103 1.00 96.12 213 ALA A CA 1
ATOM 1657 C C . ALA A 1 213 ? -0.663 5.732 -8.281 1.00 96.12 213 ALA A C 1
ATOM 1659 O O . ALA A 1 213 ? 0.553 5.953 -8.198 1.00 96.12 213 ALA A O 1
ATOM 1660 N N . ARG A 1 214 ? -1.240 5.283 -9.394 1.00 95.25 214 ARG A N 1
ATOM 1661 C CA . ARG A 1 214 ? -0.575 5.022 -10.668 1.00 95.25 214 ARG A CA 1
ATOM 1662 C C . ARG A 1 214 ? -1.368 5.578 -11.844 1.00 95.25 214 ARG A C 1
ATOM 1664 O O . ARG A 1 214 ? -2.582 5.697 -11.791 1.00 95.25 214 ARG A O 1
ATOM 1671 N N . TYR A 1 215 ? -0.669 5.864 -12.928 1.00 94.81 215 TYR A N 1
ATOM 1672 C CA . TYR A 1 215 ? -1.276 6.255 -14.191 1.00 94.81 215 TYR A CA 1
ATOM 1673 C C . TYR A 1 215 ? -0.500 5.613 -15.334 1.00 94.81 215 TYR A C 1
ATOM 1675 O O . TYR A 1 215 ? 0.683 5.908 -15.537 1.00 94.81 215 TYR A O 1
ATOM 1683 N N . GLY A 1 216 ? -1.128 4.641 -15.998 1.00 91.62 216 GLY A N 1
ATOM 1684 C CA . GLY A 1 216 ? -0.404 3.653 -16.797 1.00 91.62 216 GLY A CA 1
ATOM 1685 C C . GLY A 1 216 ? 0.712 3.003 -15.969 1.00 91.62 216 GLY A C 1
ATOM 1686 O O . GLY A 1 216 ? 0.485 2.518 -14.864 1.00 91.62 216 GLY A O 1
ATOM 1687 N N . VAL A 1 217 ? 1.943 3.063 -16.475 1.00 90.12 217 VAL A N 1
ATOM 1688 C CA . VAL A 1 217 ? 3.152 2.543 -15.806 1.00 90.12 217 VAL A CA 1
ATOM 1689 C C . VAL A 1 217 ? 3.770 3.518 -14.794 1.00 90.12 217 VAL A C 1
ATOM 1691 O O . VAL A 1 217 ? 4.763 3.190 -14.145 1.00 90.12 217 VAL A O 1
ATOM 1694 N N . HIS A 1 218 ? 3.250 4.744 -14.679 1.00 94.00 218 HIS A N 1
ATOM 1695 C CA . HIS A 1 218 ? 3.863 5.803 -13.878 1.00 94.00 218 HIS A CA 1
ATOM 1696 C C . HIS A 1 218 ? 3.304 5.842 -12.458 1.00 94.00 218 HIS A C 1
ATOM 1698 O O . HIS A 1 218 ? 2.097 5.780 -12.256 1.00 94.00 218 HIS A O 1
ATOM 1704 N N . SER A 1 219 ? 4.166 6.068 -11.463 1.00 93.81 219 SER A N 1
ATOM 1705 C CA . SER A 1 219 ? 3.703 6.439 -10.116 1.00 93.81 219 SER A CA 1
ATOM 1706 C C . SER A 1 219 ? 3.025 7.813 -10.135 1.00 93.81 219 SER A C 1
ATOM 1708 O O . SER A 1 219 ? 3.686 8.831 -10.353 1.00 93.81 219 SER A O 1
ATOM 1710 N N . GLY A 1 220 ? 1.729 7.857 -9.829 1.00 94.38 220 GLY A N 1
ATOM 1711 C CA . GLY A 1 220 ? 0.942 9.085 -9.776 1.00 94.38 220 GLY A CA 1
ATOM 1712 C C . GLY A 1 220 ? 1.438 10.043 -8.697 1.00 94.38 220 GLY A C 1
ATOM 1713 O O . GLY A 1 220 ? 1.647 11.223 -8.974 1.00 94.38 220 GLY A O 1
ATOM 1714 N N . TYR A 1 221 ? 1.771 9.534 -7.502 1.00 94.12 221 TYR A N 1
ATOM 1715 C CA . TYR A 1 221 ? 2.354 10.351 -6.425 1.00 94.12 221 TYR A CA 1
ATOM 1716 C C . TYR A 1 221 ? 3.579 11.128 -6.902 1.00 94.12 221 TYR A C 1
ATOM 1718 O O . TYR A 1 221 ? 3.775 12.292 -6.562 1.00 94.12 221 TYR A O 1
ATOM 1726 N N . ARG A 1 222 ? 4.414 10.498 -7.727 1.00 93.00 222 ARG A N 1
ATOM 1727 C CA . ARG A 1 222 ? 5.579 11.170 -8.283 1.00 93.00 222 ARG A CA 1
ATOM 1728 C C . ARG A 1 222 ? 5.232 12.263 -9.275 1.00 93.00 222 ARG A C 1
ATOM 1730 O O . ARG A 1 222 ? 5.923 13.275 -9.338 1.00 93.00 222 ARG A O 1
ATOM 1737 N N . GLN A 1 223 ? 4.220 12.009 -10.091 1.00 92.69 223 GLN A N 1
ATOM 1738 C CA . GLN A 1 223 ? 3.809 12.929 -11.136 1.00 92.69 223 GLN A CA 1
ATOM 1739 C C . GLN A 1 223 ? 3.046 14.122 -10.574 1.00 92.69 223 GLN A C 1
ATOM 1741 O O . GLN A 1 223 ? 3.068 15.172 -11.203 1.00 92.69 223 GLN A O 1
ATOM 1746 N N . VAL A 1 224 ? 2.496 14.029 -9.361 1.00 94.31 224 VAL A N 1
ATOM 1747 C CA . VAL A 1 224 ? 1.652 15.085 -8.777 1.00 94.31 224 VAL A CA 1
ATOM 1748 C C . VAL A 1 224 ? 2.234 15.695 -7.497 1.00 94.31 224 VAL A C 1
ATOM 1750 O O . VAL A 1 224 ? 2.304 16.915 -7.389 1.00 94.31 224 VAL A O 1
ATOM 1753 N N . VAL A 1 225 ? 2.676 14.877 -6.538 1.00 94.81 225 VAL A N 1
ATOM 1754 C CA . VAL A 1 225 ? 2.949 15.301 -5.147 1.00 94.81 225 VAL A CA 1
ATOM 1755 C C . VAL A 1 225 ? 4.443 15.431 -4.834 1.00 94.81 225 VAL A C 1
ATOM 1757 O O . VAL A 1 225 ? 4.835 16.306 -4.074 1.00 94.81 225 VAL A O 1
ATOM 1760 N N . GLU A 1 226 ? 5.302 14.568 -5.385 1.00 93.25 226 GLU A N 1
ATOM 1761 C CA . GLU A 1 226 ? 6.753 14.647 -5.146 1.00 93.25 226 GLU A CA 1
ATOM 1762 C C . GLU A 1 226 ? 7.331 15.995 -5.602 1.00 93.25 226 GLU A C 1
ATOM 1764 O O . GLU A 1 226 ? 7.140 16.384 -6.753 1.00 93.25 226 GLU A O 1
ATOM 1769 N N . ASP A 1 227 ? 8.110 16.638 -4.734 1.00 93.12 227 ASP A N 1
ATOM 1770 C CA . ASP A 1 227 ? 8.733 17.948 -4.947 1.00 93.12 227 ASP A CA 1
ATOM 1771 C C . ASP A 1 227 ? 10.270 17.894 -5.020 1.00 93.12 227 ASP A C 1
ATOM 1773 O O . ASP A 1 227 ? 10.910 18.853 -5.446 1.00 93.12 227 ASP A O 1
ATOM 1777 N N . ARG A 1 228 ? 10.896 16.769 -4.655 1.00 90.56 228 ARG A N 1
ATOM 1778 C CA . ARG A 1 228 ? 12.358 16.641 -4.668 1.00 90.56 228 ARG A CA 1
ATOM 1779 C C . ARG A 1 228 ? 12.923 16.590 -6.086 1.00 90.56 228 ARG A C 1
ATOM 1781 O O . ARG A 1 228 ? 12.701 15.632 -6.832 1.00 90.56 228 ARG A O 1
ATOM 1788 N N . ASP A 1 229 ? 13.752 17.569 -6.426 1.00 89.06 229 ASP A N 1
ATOM 1789 C CA . ASP A 1 229 ? 14.428 17.706 -7.719 1.00 89.06 229 ASP A CA 1
ATOM 1790 C C . ASP A 1 229 ? 15.155 16.446 -8.186 1.00 89.06 229 ASP A C 1
ATOM 1792 O O . ASP A 1 229 ? 15.037 16.036 -9.345 1.00 89.06 229 ASP A O 1
ATOM 1796 N N . GLU A 1 230 ? 15.955 15.837 -7.305 1.00 88.06 230 GLU A N 1
ATOM 1797 C CA . GLU A 1 230 ? 16.732 14.653 -7.652 1.00 88.06 230 GLU A CA 1
ATOM 1798 C C . GLU A 1 230 ? 15.803 13.521 -8.041 1.00 88.06 230 GLU A C 1
ATOM 1800 O O . GLU A 1 230 ? 16.062 12.815 -9.006 1.00 88.06 230 GLU A O 1
ATOM 1805 N N . LYS A 1 231 ? 14.671 13.401 -7.351 1.00 87.06 231 LYS A N 1
ATOM 1806 C CA . LYS A 1 231 ? 13.637 12.465 -7.721 1.00 87.06 231 LYS A CA 1
ATOM 1807 C C . LYS A 1 231 ? 13.091 12.900 -9.084 1.00 87.06 231 LYS A C 1
ATOM 1809 O O . LYS A 1 231 ? 13.128 12.101 -10.023 1.00 87.06 231 LYS A O 1
ATOM 1814 N N . LEU A 1 232 ? 12.540 14.099 -9.248 1.00 89.62 232 LEU A N 1
ATOM 1815 C CA . LEU A 1 232 ? 11.815 14.496 -10.469 1.00 89.62 232 LEU A CA 1
ATOM 1816 C C . LEU A 1 232 ? 12.641 14.339 -11.755 1.00 89.62 232 LEU A C 1
ATOM 1818 O O . LEU A 1 232 ? 12.097 13.901 -12.762 1.00 89.62 232 LEU A O 1
ATOM 1822 N N . LYS A 1 233 ? 13.961 14.540 -11.704 1.00 88.62 233 LYS A N 1
ATOM 1823 C CA . LYS A 1 233 ? 14.878 14.329 -12.844 1.00 88.62 233 LYS A CA 1
ATOM 1824 C C . LYS A 1 233 ? 14.962 12.882 -13.346 1.00 88.62 233 LYS A C 1
ATOM 1826 O O . LYS A 1 233 ? 15.310 12.664 -14.501 1.00 88.62 233 LYS A O 1
ATOM 1831 N N . PHE A 1 234 ? 14.664 11.895 -12.501 1.00 85.81 234 PHE A N 1
ATOM 1832 C CA . PHE A 1 234 ? 14.734 10.472 -12.854 1.00 85.81 234 PHE A CA 1
ATOM 1833 C C . PHE A 1 234 ? 13.404 9.873 -13.326 1.00 85.81 234 PHE A C 1
ATOM 1835 O O . PHE A 1 234 ? 13.356 8.667 -13.549 1.00 85.81 234 PHE A O 1
ATOM 1842 N N . ARG A 1 235 ? 12.323 10.653 -13.452 1.00 90.25 235 ARG A N 1
ATOM 1843 C CA . ARG A 1 235 ? 11.033 10.129 -13.936 1.00 90.25 235 ARG A CA 1
ATOM 1844 C C . ARG A 1 235 ? 11.006 10.037 -15.461 1.00 90.25 235 ARG A C 1
ATOM 1846 O O . ARG A 1 235 ? 11.637 10.845 -16.140 1.00 90.25 235 ARG A O 1
ATOM 1853 N N . LEU A 1 236 ? 10.249 9.081 -15.989 1.00 91.12 236 LEU A N 1
ATOM 1854 C CA . LEU A 1 236 ? 9.892 9.088 -17.408 1.00 91.12 236 LEU A CA 1
ATOM 1855 C C . LEU A 1 236 ? 8.813 10.143 -17.691 1.00 91.12 236 LEU A C 1
ATOM 1857 O O . LEU A 1 236 ? 7.989 10.403 -16.803 1.00 91.12 236 LEU A O 1
ATOM 1861 N N . PRO A 1 237 ? 8.814 10.745 -18.899 1.00 88.62 237 PRO A N 1
ATOM 1862 C CA . PRO A 1 237 ? 7.689 11.555 -19.348 1.00 88.62 237 PRO A CA 1
ATOM 1863 C C . PRO A 1 237 ? 6.419 10.702 -19.336 1.00 88.62 237 PRO A C 1
ATOM 1865 O O . PRO A 1 237 ? 6.476 9.510 -19.628 1.00 88.62 237 PRO A O 1
ATOM 1868 N N . MET A 1 238 ? 5.305 11.321 -18.965 1.00 90.50 238 MET A N 1
ATOM 1869 C CA . MET A 1 238 ? 3.988 10.696 -18.908 1.00 90.50 238 MET A CA 1
ATOM 1870 C C . MET A 1 238 ? 3.106 11.355 -19.962 1.00 90.50 238 MET A C 1
ATOM 1872 O O . MET A 1 238 ? 3.039 12.583 -20.019 1.00 90.50 238 MET A O 1
ATOM 1876 N N . GLU A 1 239 ? 2.438 10.549 -20.777 1.00 90.62 239 GLU A N 1
ATOM 1877 C CA . GLU A 1 239 ? 1.401 11.032 -21.687 1.00 90.62 239 GLU A CA 1
ATOM 1878 C C . GLU A 1 239 ? 0.076 11.070 -20.932 1.00 90.62 239 GLU A C 1
ATOM 1880 O O . GLU A 1 239 ? -0.345 10.055 -20.385 1.00 90.62 239 GLU A O 1
ATOM 1885 N N . VAL A 1 240 ? -0.551 12.245 -20.856 1.00 93.12 240 VAL A N 1
ATOM 1886 C CA . VAL A 1 240 ? -1.823 12.433 -20.150 1.00 93.12 240 VAL A CA 1
ATOM 1887 C C . VAL A 1 240 ? -2.969 12.317 -21.144 1.00 93.12 240 VAL A C 1
ATOM 1889 O O . VAL A 1 240 ? -3.043 13.076 -22.112 1.00 93.12 240 VAL A O 1
ATOM 1892 N N . ASP A 1 241 ? -3.883 11.385 -20.895 1.00 91.00 241 ASP A N 1
ATOM 1893 C CA . ASP A 1 241 ? -5.097 11.241 -21.689 1.00 91.00 241 ASP A CA 1
ATOM 1894 C C . ASP A 1 241 ? -5.974 12.507 -21.529 1.00 91.00 241 ASP A C 1
ATOM 1896 O O . ASP A 1 241 ? -6.173 13.027 -20.423 1.00 91.00 241 ASP A O 1
ATOM 1900 N N . PRO A 1 242 ? -6.486 13.084 -22.629 1.00 88.75 242 PRO A N 1
ATOM 1901 C CA . PRO A 1 242 ? -7.304 14.292 -22.566 1.00 88.75 242 PRO A CA 1
ATOM 1902 C C . PRO A 1 242 ? -8.691 14.081 -21.934 1.00 88.75 242 PRO A C 1
ATOM 1904 O O . PRO A 1 242 ? -9.329 15.067 -21.567 1.00 88.75 242 PRO A O 1
ATOM 1907 N N . VAL A 1 243 ? -9.163 12.840 -21.826 1.00 90.12 243 VAL A N 1
ATOM 1908 C CA . VAL A 1 243 ? -10.484 12.450 -21.321 1.00 90.12 243 VAL A CA 1
ATOM 1909 C C . VAL A 1 243 ? -10.385 11.838 -19.928 1.00 90.12 243 VAL A C 1
ATOM 1911 O O . VAL A 1 243 ? -11.135 12.258 -19.047 1.00 90.12 243 VAL A O 1
ATOM 1914 N N . ASP A 1 244 ? -9.474 10.886 -19.718 1.00 90.88 244 ASP A N 1
ATOM 1915 C CA . ASP A 1 244 ? -9.321 10.201 -18.431 1.00 90.88 244 ASP A CA 1
ATOM 1916 C C . ASP A 1 244 ? -7.999 10.543 -17.741 1.00 90.88 244 ASP A C 1
ATOM 1918 O O . ASP A 1 244 ? -6.929 10.033 -18.063 1.00 90.88 244 ASP A O 1
ATOM 1922 N N . ARG A 1 245 ? -8.081 11.432 -16.755 1.00 93.31 245 ARG A N 1
ATOM 1923 C CA . ARG A 1 245 ? -6.920 11.966 -16.037 1.00 93.31 245 ARG A CA 1
ATOM 1924 C C . ARG A 1 245 ? -6.830 11.457 -14.612 1.00 93.31 245 ARG A C 1
ATOM 1926 O O . ARG A 1 245 ? -6.129 12.079 -13.821 1.00 93.31 245 ARG A O 1
ATOM 1933 N N . THR A 1 246 ? -7.552 10.406 -14.244 1.00 93.44 246 THR A N 1
ATOM 1934 C CA . THR A 1 246 ? -7.564 9.930 -12.856 1.00 93.44 246 THR A CA 1
ATOM 1935 C C . THR A 1 246 ? -6.554 8.805 -12.679 1.00 93.44 246 THR A C 1
ATOM 1937 O O . THR A 1 246 ? -6.458 7.907 -13.505 1.00 93.44 246 THR A O 1
ATOM 1940 N N . ALA A 1 247 ? -5.753 8.882 -11.619 1.00 94.88 247 ALA A N 1
ATOM 1941 C CA . ALA A 1 247 ? -4.867 7.798 -11.230 1.00 94.88 247 ALA A CA 1
ATOM 1942 C C . ALA A 1 247 ? -5.661 6.652 -10.586 1.00 94.88 247 ALA A C 1
ATOM 1944 O O . ALA A 1 247 ? -6.442 6.905 -9.669 1.00 94.88 247 ALA A O 1
ATOM 1945 N N . ASP A 1 248 ? -5.368 5.417 -10.990 1.00 95.25 248 ASP A N 1
ATOM 1946 C CA . ASP A 1 248 ? -5.810 4.202 -10.296 1.00 95.25 248 ASP A CA 1
ATOM 1947 C C . ASP A 1 248 ? -4.911 3.928 -9.074 1.00 95.25 248 ASP A C 1
ATOM 1949 O O . ASP A 1 248 ? -3.804 4.457 -8.952 1.00 95.25 248 ASP A O 1
ATOM 1953 N N . LEU A 1 249 ? -5.325 3.036 -8.183 1.00 96.69 249 LEU A N 1
ATOM 1954 C CA . LEU A 1 249 ? -4.602 2.585 -7.005 1.00 96.69 249 LEU A CA 1
ATOM 1955 C C . LEU A 1 249 ? -4.109 1.153 -7.184 1.00 96.69 249 LEU A C 1
ATOM 1957 O O . LEU A 1 249 ? -4.871 0.201 -7.309 1.00 96.69 249 LEU A O 1
ATOM 1961 N N . THR A 1 250 ? -2.802 0.977 -7.027 1.00 97.00 250 THR A N 1
ATOM 1962 C CA . THR A 1 250 ? -2.153 -0.346 -7.006 1.00 97.00 250 THR A CA 1
ATOM 1963 C C . THR A 1 250 ? -2.468 -1.159 -5.747 1.00 97.00 250 THR A C 1
ATOM 1965 O O . THR A 1 250 ? -2.149 -2.345 -5.670 1.00 97.00 250 THR A O 1
ATOM 1968 N N . ALA A 1 251 ? -3.046 -0.526 -4.720 1.00 96.94 251 ALA A N 1
ATOM 1969 C CA . ALA A 1 251 ? -3.536 -1.207 -3.533 1.00 96.94 251 ALA A CA 1
ATOM 1970 C C . ALA A 1 251 ? -4.641 -0.415 -2.831 1.00 96.94 251 ALA A C 1
ATOM 1972 O O . ALA A 1 251 ? -4.520 0.795 -2.631 1.00 96.94 251 ALA A O 1
ATOM 1973 N N . SER A 1 252 ? -5.656 -1.138 -2.367 1.00 95.62 252 SER A N 1
ATOM 1974 C CA . SER A 1 252 ? -6.731 -0.610 -1.521 1.00 95.62 252 SER A CA 1
ATOM 1975 C C . SER A 1 252 ? -6.496 -0.939 -0.048 1.00 95.62 252 SER A C 1
ATOM 1977 O O . SER A 1 252 ? -5.765 -1.873 0.290 1.00 95.62 252 SER A O 1
ATOM 1979 N N . TRP A 1 253 ? -7.126 -0.186 0.848 1.00 97.38 253 TRP A N 1
ATOM 1980 C CA . TRP A 1 253 ? -6.958 -0.317 2.293 1.00 97.38 253 TRP A CA 1
ATOM 1981 C C . TRP A 1 253 ? -8.285 -0.648 2.961 1.00 97.38 253 TRP A C 1
ATOM 1983 O O . TRP A 1 253 ? -9.296 -0.008 2.695 1.00 97.38 253 TRP A O 1
ATOM 1993 N N . VAL A 1 254 ? -8.274 -1.622 3.865 1.00 95.12 254 VAL A N 1
ATOM 1994 C CA . VAL A 1 254 ? -9.427 -1.986 4.692 1.00 95.12 254 VAL A CA 1
ATOM 1995 C C . VAL A 1 254 ? -9.032 -1.844 6.151 1.00 95.12 254 VAL A C 1
ATOM 1997 O O . VAL A 1 254 ? -8.040 -2.418 6.590 1.00 95.12 254 VAL A O 1
ATOM 2000 N N . ILE A 1 255 ? -9.793 -1.074 6.912 1.00 96.38 255 ILE A N 1
ATOM 2001 C CA . ILE A 1 255 ? -9.513 -0.750 8.306 1.00 96.38 255 ILE A CA 1
ATOM 2002 C C . ILE A 1 255 ? -10.680 -1.263 9.137 1.00 96.38 255 ILE A C 1
ATOM 2004 O O . ILE A 1 255 ? -11.782 -0.733 9.036 1.00 96.38 255 ILE A O 1
ATOM 2008 N N . ALA A 1 256 ? -10.446 -2.289 9.951 1.00 92.88 256 ALA A N 1
ATOM 2009 C CA . ALA A 1 256 ? -11.505 -2.939 10.712 1.00 92.88 256 ALA A CA 1
ATOM 2010 C C . ALA A 1 256 ? -11.270 -2.858 12.220 1.00 92.88 256 ALA A C 1
ATOM 2012 O O . ALA A 1 256 ? -10.229 -3.282 12.733 1.00 92.88 256 ALA A O 1
ATOM 2013 N N . GLY A 1 257 ? -12.276 -2.350 12.923 1.00 92.31 257 GLY A N 1
ATOM 2014 C CA . GLY A 1 257 ? -12.366 -2.287 14.376 1.00 92.31 257 GLY A CA 1
ATOM 2015 C C . GLY A 1 257 ? -13.646 -1.565 14.784 1.00 92.31 257 GLY A C 1
ATOM 2016 O O . GLY A 1 257 ? -14.175 -0.762 14.025 1.00 92.31 257 GLY A O 1
ATOM 2017 N N . GLU A 1 258 ? -14.154 -1.832 15.982 1.00 90.62 258 GLU A N 1
ATOM 2018 C CA . GLU A 1 258 ? -15.365 -1.163 16.477 1.00 90.62 258 GLU A CA 1
ATOM 2019 C C . GLU A 1 258 ? -15.143 0.362 16.539 1.00 90.62 258 GLU A C 1
ATOM 2021 O O . GLU A 1 258 ? -14.144 0.805 17.111 1.00 90.62 258 GLU A O 1
ATOM 2026 N N . GLY A 1 259 ? -16.031 1.143 15.916 1.00 91.44 259 GLY A N 1
ATOM 2027 C CA . GLY A 1 259 ? -15.950 2.610 15.817 1.00 91.44 259 GLY A CA 1
ATOM 2028 C C . GLY A 1 259 ? -14.899 3.174 14.849 1.00 91.44 259 GLY A C 1
ATOM 2029 O O . GLY A 1 259 ? -14.664 4.378 14.837 1.00 91.44 259 GLY A O 1
ATOM 2030 N N . MET A 1 260 ? -14.223 2.349 14.038 1.00 94.56 260 MET A N 1
ATOM 2031 C CA . MET A 1 260 ? -13.194 2.853 13.108 1.00 94.56 260 MET A CA 1
ATOM 2032 C C . MET A 1 260 ? -13.765 3.689 11.951 1.00 94.56 260 MET A C 1
ATOM 2034 O O . MET A 1 260 ? -13.029 4.462 11.339 1.00 94.56 260 MET A O 1
ATOM 2038 N N . ASP A 1 261 ? -15.056 3.556 11.644 1.00 93.19 261 ASP A N 1
ATOM 2039 C CA . ASP A 1 261 ? -15.767 4.387 10.665 1.00 93.19 261 ASP A CA 1
ATOM 2040 C C . ASP A 1 261 ? -15.887 5.858 11.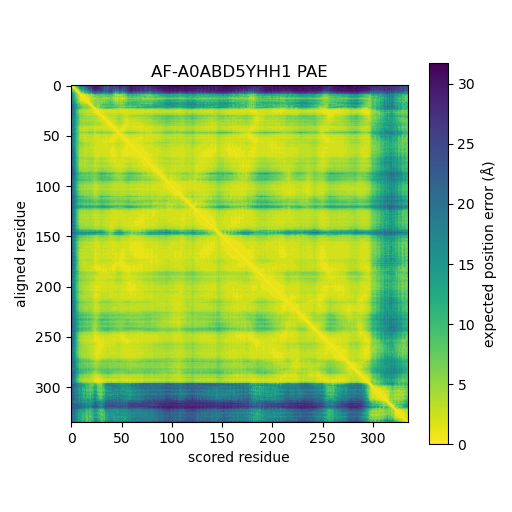094 1.00 93.19 261 ASP A C 1
ATOM 2042 O O . ASP A 1 261 ? -15.949 6.731 10.228 1.00 93.19 261 ASP A O 1
ATOM 2046 N N . GLU A 1 262 ? -15.816 6.154 12.396 1.00 94.00 262 GLU A N 1
ATOM 2047 C CA . GLU A 1 262 ? -15.800 7.522 12.936 1.00 94.00 262 GLU A CA 1
ATOM 2048 C C . GLU A 1 262 ? -14.587 8.338 12.451 1.00 94.00 262 GLU A C 1
ATOM 2050 O O . GLU A 1 262 ? -14.631 9.566 12.430 1.00 94.00 262 GLU A O 1
ATOM 2055 N N . LEU A 1 263 ? -13.513 7.678 11.998 1.00 96.56 263 LEU A N 1
ATOM 2056 C CA . LEU A 1 263 ? -12.314 8.341 11.473 1.00 96.56 263 LEU A CA 1
ATOM 2057 C C . LEU A 1 263 ? -12.456 8.824 10.025 1.00 96.56 263 LEU A C 1
ATOM 2059 O O . LEU A 1 263 ? -11.520 9.427 9.502 1.00 96.56 263 LEU A O 1
ATOM 2063 N N . ALA A 1 264 ? -13.581 8.561 9.354 1.00 95.81 264 ALA A N 1
ATOM 2064 C CA . ALA A 1 264 ? -13.735 8.847 7.928 1.00 95.81 264 ALA A CA 1
ATOM 2065 C C . ALA A 1 264 ? -13.504 10.324 7.580 1.00 95.81 264 ALA A C 1
ATOM 2067 O O . ALA A 1 264 ? -12.805 10.611 6.610 1.00 95.81 264 ALA A O 1
ATOM 2068 N N . GLU A 1 265 ? -14.031 11.252 8.383 1.00 96.94 265 GLU A N 1
ATOM 2069 C CA . GLU A 1 265 ? -13.847 12.691 8.157 1.00 96.94 265 GLU A CA 1
ATOM 2070 C C . GLU A 1 265 ? -12.399 13.139 8.406 1.00 96.94 265 GLU A C 1
ATOM 2072 O O . GLU A 1 265 ? -11.858 13.904 7.610 1.00 96.94 265 GLU A O 1
ATOM 2077 N N . GLU A 1 266 ? -11.739 12.634 9.459 1.00 97.56 266 GLU A N 1
ATOM 2078 C CA . GLU A 1 266 ? -10.321 12.932 9.725 1.00 97.56 266 GLU A CA 1
ATOM 2079 C C . GLU A 1 266 ? -9.419 12.396 8.603 1.00 97.56 266 GLU A C 1
ATOM 2081 O O . GLU A 1 266 ? -8.517 13.099 8.149 1.00 97.56 266 GLU A O 1
ATOM 2086 N N . VAL A 1 267 ? -9.675 11.176 8.116 1.00 97.75 267 VAL A N 1
ATOM 2087 C CA . VAL A 1 267 ? -8.924 10.578 7.001 1.00 97.75 267 VAL A CA 1
ATOM 2088 C C . VAL A 1 267 ? -9.161 11.351 5.707 1.00 97.75 267 VAL A C 1
ATOM 2090 O O . VAL A 1 267 ? -8.195 11.672 5.020 1.00 97.75 267 VAL A O 1
ATOM 2093 N N . LEU A 1 268 ? -10.413 11.690 5.385 1.00 97.31 268 LEU A N 1
ATOM 2094 C CA . LEU A 1 268 ? -10.740 12.480 4.197 1.00 97.31 268 LEU A CA 1
ATOM 2095 C C . LEU A 1 268 ? -10.068 13.857 4.247 1.00 97.31 268 LEU A C 1
ATOM 2097 O O . LEU A 1 268 ? -9.390 14.239 3.300 1.00 97.31 268 LEU A O 1
ATOM 2101 N N . SER A 1 269 ? -10.160 14.556 5.382 1.00 96.94 269 SER A N 1
ATOM 2102 C CA . SER A 1 269 ? -9.485 15.843 5.571 1.00 96.94 269 SER A CA 1
ATOM 2103 C C . SER A 1 269 ? -7.963 15.722 5.479 1.00 96.94 269 SER A C 1
ATOM 2105 O O . SER A 1 269 ? -7.307 16.647 4.998 1.00 96.94 269 SER A O 1
ATOM 2107 N N . GLY A 1 270 ? -7.388 14.614 5.954 1.00 96.62 270 GLY A N 1
ATOM 2108 C CA . GLY A 1 270 ? -5.968 14.325 5.799 1.00 96.62 270 GLY A CA 1
ATOM 2109 C C . GLY A 1 270 ? -5.590 14.185 4.326 1.00 96.62 270 GLY A C 1
ATOM 2110 O O . GLY A 1 270 ? -4.658 14.841 3.865 1.00 96.62 270 GLY A O 1
ATOM 2111 N N . LEU A 1 271 ? -6.344 13.396 3.562 1.00 96.25 271 LEU A N 1
ATOM 2112 C CA . LEU A 1 271 ? -6.125 13.200 2.126 1.00 96.25 271 LEU A CA 1
ATOM 2113 C C . LEU A 1 271 ? -6.280 14.496 1.324 1.00 96.25 271 LEU A C 1
ATOM 2115 O O . LEU A 1 271 ? -5.425 14.782 0.490 1.00 96.25 271 LEU A O 1
ATOM 2119 N N . ASP A 1 272 ? -7.286 15.315 1.633 1.00 93.69 272 ASP A N 1
ATOM 2120 C CA . ASP A 1 272 ? -7.494 16.629 1.007 1.00 93.69 272 ASP A CA 1
ATOM 2121 C C . ASP A 1 272 ? -6.340 17.609 1.294 1.00 93.69 272 ASP A C 1
ATOM 2123 O O . ASP A 1 272 ? -6.135 18.571 0.555 1.00 93.69 272 ASP A O 1
ATOM 2127 N N . SER A 1 273 ? -5.552 17.367 2.349 1.00 91.56 273 SER A N 1
ATOM 2128 C CA . SER A 1 273 ? -4.354 18.158 2.659 1.00 91.56 273 SER A CA 1
ATOM 2129 C C . SER A 1 273 ? -3.113 17.751 1.852 1.00 91.56 273 SER A C 1
ATOM 2131 O O . SER A 1 273 ? -2.096 18.453 1.886 1.00 91.56 273 SER A O 1
ATOM 2133 N N . VAL A 1 274 ? -3.169 16.634 1.116 1.00 89.69 274 VAL A N 1
ATOM 2134 C CA . VAL A 1 274 ? -2.083 16.185 0.238 1.00 89.69 274 VAL A CA 1
ATOM 2135 C C . VAL A 1 274 ? -2.100 17.025 -1.034 1.00 89.69 274 VAL A C 1
ATOM 2137 O O . VAL A 1 274 ? -2.796 16.736 -2.003 1.00 89.69 274 VAL A O 1
ATOM 2140 N N . ASN A 1 275 ? -1.304 18.088 -1.023 1.00 88.56 275 ASN A N 1
ATOM 2141 C CA . ASN A 1 275 ? -1.256 19.040 -2.122 1.00 88.56 275 ASN A CA 1
ATOM 2142 C C . ASN A 1 275 ? -0.386 18.541 -3.280 1.00 88.56 275 ASN A C 1
ATOM 2144 O O . ASN A 1 275 ? 0.668 17.930 -3.082 1.00 88.56 275 ASN A O 1
ATOM 2148 N N . ALA A 1 276 ? -0.805 18.869 -4.501 1.00 92.00 276 ALA A N 1
ATOM 2149 C CA . ALA A 1 276 ? 0.078 18.805 -5.654 1.00 92.00 276 ALA A CA 1
ATOM 2150 C C . ALA A 1 276 ? 1.243 19.796 -5.484 1.00 92.00 276 ALA A C 1
ATOM 2152 O O . ALA A 1 276 ? 1.086 20.842 -4.851 1.00 92.00 276 ALA A O 1
ATOM 2153 N N . ARG A 1 277 ? 2.402 19.488 -6.075 1.00 93.56 277 ARG A N 1
ATOM 2154 C CA . ARG A 1 277 ? 3.532 20.429 -6.107 1.00 93.56 277 ARG A CA 1
ATOM 2155 C C . ARG A 1 277 ? 3.163 21.702 -6.871 1.00 93.56 277 ARG A C 1
ATOM 2157 O O . ARG A 1 277 ? 2.332 21.661 -7.781 1.00 93.56 277 ARG A O 1
ATOM 2164 N N . ASP A 1 278 ? 3.864 22.793 -6.577 1.00 91.44 278 ASP A N 1
ATOM 2165 C CA . ASP A 1 278 ? 3.570 24.128 -7.112 1.00 91.44 278 ASP A CA 1
ATOM 2166 C C . ASP A 1 278 ? 3.419 24.164 -8.642 1.00 91.44 278 ASP A C 1
ATOM 2168 O O . ASP A 1 278 ? 2.457 24.742 -9.140 1.00 91.44 278 ASP A O 1
ATOM 2172 N N . SER A 1 279 ? 4.302 23.502 -9.402 1.00 88.31 279 SER A N 1
ATOM 2173 C CA . SER A 1 279 ? 4.221 23.498 -10.875 1.00 88.31 279 SER A CA 1
ATOM 2174 C C . SER A 1 279 ? 2.926 22.871 -11.404 1.00 88.31 279 SER A C 1
ATOM 2176 O O . SER A 1 279 ? 2.373 23.324 -12.404 1.00 88.31 279 SER A O 1
ATOM 2178 N N . VAL A 1 280 ? 2.409 21.849 -10.719 1.00 90.88 280 VAL A N 1
ATOM 2179 C CA . VAL A 1 280 ? 1.138 21.200 -11.061 1.00 90.88 280 VAL A CA 1
ATOM 2180 C C . VAL A 1 280 ? -0.035 22.052 -10.581 1.00 90.88 280 VAL A C 1
ATOM 2182 O O . VAL A 1 280 ? -0.957 22.309 -11.350 1.00 90.88 280 VAL A O 1
ATOM 2185 N N . ALA A 1 281 ? 0.013 22.534 -9.337 1.00 90.88 281 ALA A N 1
ATOM 2186 C CA . ALA A 1 281 ? -1.048 23.353 -8.751 1.00 90.88 281 ALA A CA 1
ATOM 2187 C C . ALA A 1 281 ? -1.273 24.669 -9.521 1.00 90.88 281 ALA A C 1
ATOM 2189 O O . ALA A 1 281 ? -2.410 25.120 -9.661 1.00 90.88 281 ALA A O 1
ATOM 2190 N N . ASN A 1 282 ? -0.204 25.252 -10.070 1.00 92.06 282 ASN A N 1
ATOM 2191 C CA . ASN A 1 282 ? -0.247 26.476 -10.872 1.00 92.06 282 ASN A CA 1
ATOM 2192 C C . ASN A 1 282 ? -0.561 26.227 -12.361 1.00 92.06 282 ASN A C 1
ATOM 2194 O O . ASN A 1 282 ? -0.681 27.185 -13.124 1.00 92.06 282 ASN A O 1
ATOM 2198 N N . GLY A 1 283 ? -0.697 24.965 -12.788 1.00 88.19 283 GLY A N 1
ATOM 2199 C CA . GLY A 1 283 ? -0.989 24.596 -14.178 1.00 88.19 283 GLY A CA 1
ATOM 2200 C C . GLY A 1 283 ? 0.178 24.795 -15.152 1.00 88.19 283 GLY A C 1
ATOM 2201 O O . GLY A 1 283 ? -0.044 24.897 -16.357 1.00 88.19 283 GLY A O 1
ATOM 2202 N N . GLU A 1 284 ? 1.413 24.869 -14.651 1.00 91.62 284 GLU A N 1
ATOM 2203 C CA . GLU A 1 284 ? 2.631 24.974 -15.468 1.00 91.62 284 GLU A CA 1
ATOM 2204 C C . GLU A 1 284 ? 3.017 23.625 -16.093 1.00 91.62 284 GLU A C 1
ATOM 2206 O O . GLU A 1 284 ? 3.6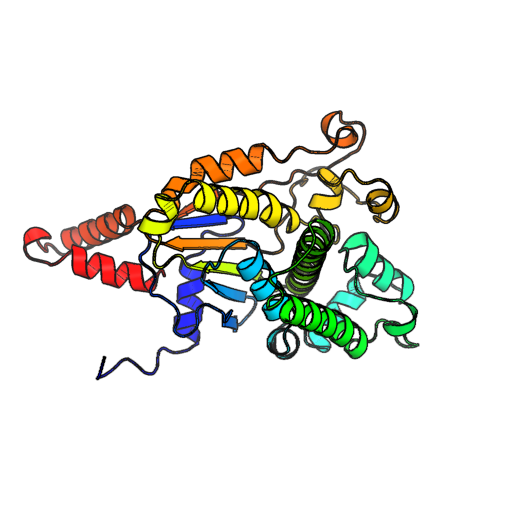64 23.577 -17.139 1.00 91.62 284 GLU A O 1
ATOM 2211 N N . GLU A 1 285 ? 2.611 22.528 -15.455 1.00 89.62 285 GLU A N 1
ATOM 2212 C CA . GLU A 1 285 ? 2.837 21.159 -15.903 1.00 89.62 285 GLU A CA 1
ATOM 2213 C C . GLU A 1 285 ? 1.501 20.427 -16.057 1.00 89.62 285 GLU A C 1
ATOM 2215 O O . GLU A 1 285 ? 0.659 20.458 -15.158 1.00 89.62 285 GLU A O 1
ATOM 2220 N N . GLU A 1 286 ? 1.307 19.747 -17.191 1.00 88.88 286 GLU A N 1
ATOM 2221 C CA . GLU A 1 286 ? 0.141 18.883 -17.377 1.00 88.88 286 GLU A CA 1
ATOM 2222 C C . GLU A 1 286 ? 0.163 17.734 -16.362 1.00 88.88 286 GLU A C 1
ATOM 2224 O O . GLU A 1 286 ? 1.216 17.175 -16.048 1.00 88.88 286 GLU A O 1
ATOM 2229 N N . SER A 1 287 ? -1.002 17.397 -15.810 1.00 90.38 287 SER A N 1
ATOM 2230 C CA . SER A 1 287 ? -1.077 16.473 -14.687 1.00 90.38 287 SER A CA 1
ATOM 2231 C C . SER A 1 287 ? -2.369 15.669 -14.651 1.00 90.38 287 SER A C 1
ATOM 2233 O O . SER A 1 287 ? -3.298 15.886 -15.432 1.00 90.38 287 SER A O 1
ATOM 2235 N N . ILE A 1 288 ? -2.389 14.744 -13.702 1.00 94.31 288 ILE A N 1
ATOM 2236 C CA . ILE A 1 288 ? -3.465 13.806 -13.404 1.00 94.31 288 ILE A CA 1
ATOM 2237 C C . ILE A 1 288 ? -4.049 14.118 -12.021 1.00 94.31 288 ILE A C 1
ATOM 2239 O O . ILE A 1 288 ? -3.385 14.708 -11.167 1.00 94.31 288 ILE A O 1
ATOM 2243 N N . GLY A 1 289 ? -5.287 13.704 -11.780 1.00 92.62 289 GLY A N 1
ATOM 2244 C CA . GLY A 1 289 ? -5.904 13.709 -10.462 1.00 92.62 289 GLY A CA 1
ATOM 2245 C C . GLY A 1 289 ? -5.511 12.467 -9.667 1.00 92.62 289 GLY A C 1
ATOM 2246 O O . GLY A 1 289 ? -5.558 11.354 -10.183 1.00 92.62 289 GLY A O 1
ATOM 2247 N N . ILE A 1 290 ? -5.170 12.649 -8.393 1.00 94.62 290 ILE A N 1
ATOM 2248 C CA . ILE A 1 290 ? -5.118 11.554 -7.419 1.00 94.62 290 ILE A CA 1
ATOM 2249 C C . ILE A 1 290 ? -6.374 11.673 -6.567 1.00 94.62 290 ILE A C 1
ATOM 2251 O O . ILE A 1 290 ? -6.497 12.606 -5.777 1.00 94.62 290 ILE A O 1
ATOM 2255 N N . GLN A 1 291 ? -7.309 10.746 -6.752 1.00 92.00 291 GLN A N 1
ATOM 2256 C CA . GLN A 1 291 ? -8.543 10.682 -5.977 1.00 92.00 291 GLN A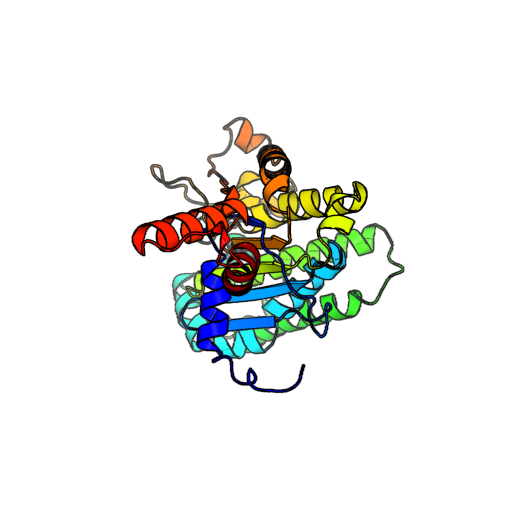 CA 1
ATOM 2257 C C . GLN A 1 291 ? -8.564 9.367 -5.212 1.00 92.00 291 GLN A C 1
ATOM 2259 O O . GLN A 1 291 ? -8.528 8.297 -5.808 1.00 92.00 291 GLN A O 1
ATOM 2264 N N . ILE A 1 292 ? -8.599 9.448 -3.884 1.00 95.50 292 ILE A N 1
ATOM 2265 C CA . ILE A 1 292 ? -8.659 8.267 -3.022 1.00 95.50 292 ILE A CA 1
ATOM 2266 C C . ILE A 1 292 ? -10.020 8.282 -2.345 1.00 95.50 292 ILE A C 1
ATOM 2268 O O . ILE A 1 292 ? -10.213 9.052 -1.401 1.00 95.50 292 ILE A O 1
ATOM 2272 N N . PRO A 1 293 ? -10.982 7.480 -2.821 1.00 94.81 293 PRO A N 1
ATOM 2273 C CA . PRO A 1 293 ? -12.288 7.449 -2.197 1.00 94.81 293 PRO A CA 1
ATOM 2274 C C . PRO A 1 293 ? -12.176 6.852 -0.788 1.00 94.81 293 PRO A C 1
ATOM 2276 O O . PRO A 1 293 ? -11.438 5.893 -0.539 1.00 94.81 293 PRO A O 1
ATOM 2279 N N . VAL A 1 294 ? -12.918 7.452 0.143 1.00 95.81 294 VAL A N 1
ATOM 2280 C CA . VAL A 1 294 ? -13.066 6.966 1.515 1.00 95.81 294 VAL A CA 1
ATOM 2281 C C . VAL A 1 294 ? -14.480 6.429 1.667 1.00 95.81 294 VAL A C 1
ATOM 2283 O O . VAL A 1 294 ? -15.467 7.138 1.472 1.00 95.81 294 VAL A O 1
ATOM 2286 N N . HIS A 1 295 ? -14.575 5.154 2.011 1.00 92.31 295 HIS A N 1
ATOM 2287 C CA . HIS A 1 295 ? -15.823 4.446 2.212 1.00 92.31 295 HIS A CA 1
ATOM 2288 C C . HIS A 1 295 ? -15.991 4.092 3.682 1.00 92.31 295 HIS A C 1
ATOM 2290 O O . HIS A 1 295 ? -15.047 3.665 4.345 1.00 92.31 295 HIS A O 1
ATOM 2296 N N . THR A 1 296 ? -17.223 4.182 4.167 1.00 89.62 296 THR A N 1
ATOM 2297 C CA . THR A 1 296 ? -17.644 3.512 5.396 1.00 89.62 296 THR A CA 1
ATOM 2298 C C . THR A 1 296 ? -18.546 2.344 5.024 1.00 89.62 296 THR A C 1
ATOM 2300 O O . THR A 1 296 ? -19.351 2.416 4.088 1.00 89.62 296 THR A O 1
ATOM 2303 N N . GLY A 1 297 ? -18.390 1.212 5.700 1.00 71.69 297 GLY A N 1
ATOM 2304 C CA . GLY A 1 297 ? -19.127 0.010 5.338 1.00 71.69 297 GLY A CA 1
ATOM 2305 C C . GLY A 1 297 ? -19.232 -0.980 6.477 1.00 71.69 297 GLY A C 1
ATOM 2306 O O . GLY A 1 297 ? -18.484 -0.910 7.443 1.00 71.69 297 GLY A O 1
ATOM 2307 N N . GLY A 1 298 ? -20.194 -1.898 6.356 1.00 65.56 298 GLY A N 1
ATOM 2308 C CA . GLY A 1 298 ? -20.355 -2.984 7.314 1.00 65.56 298 GLY A CA 1
ATOM 2309 C C . GLY A 1 298 ? -20.479 -2.464 8.737 1.00 65.56 298 GLY A C 1
ATOM 2310 O O . GLY A 1 298 ? -19.842 -3.024 9.610 1.00 65.56 298 GLY A O 1
ATOM 2311 N N . THR A 1 299 ? -21.226 -1.378 8.961 1.00 64.31 299 THR A N 1
ATOM 2312 C CA . THR A 1 299 ? -21.378 -0.834 10.314 1.00 64.31 299 THR A CA 1
ATOM 2313 C C . THR A 1 299 ? -22.307 -1.718 11.133 1.00 64.31 299 THR A C 1
ATOM 2315 O O . THR A 1 299 ? -23.238 -2.336 10.595 1.00 64.31 299 THR A O 1
ATOM 2318 N N . THR A 1 300 ? -22.124 -1.749 12.453 1.00 63.19 300 THR A N 1
ATOM 2319 C CA . THR A 1 300 ? -23.028 -2.490 13.343 1.00 63.19 300 THR A CA 1
ATOM 2320 C C . THR A 1 300 ? -24.473 -2.011 13.159 1.00 63.19 300 THR A C 1
ATOM 2322 O O . THR A 1 300 ? -25.413 -2.808 13.201 1.00 63.19 300 THR A O 1
ATOM 2325 N N . GLY A 1 301 ? -24.662 -0.714 12.891 1.00 61.28 301 GLY A N 1
ATOM 2326 C CA . GLY A 1 301 ? -25.954 -0.124 12.540 1.00 61.28 301 GLY A CA 1
ATOM 2327 C C . GLY A 1 301 ? -26.551 -0.692 11.248 1.00 61.28 301 GLY A C 1
ATOM 2328 O O . GLY A 1 301 ? -27.705 -1.122 11.252 1.00 61.28 301 GLY A O 1
ATOM 2329 N N . GLN A 1 302 ? -25.770 -0.759 10.164 1.00 63.84 302 GLN A N 1
ATOM 2330 C CA . GLN A 1 302 ? -26.208 -1.321 8.880 1.00 63.84 302 GLN A CA 1
ATOM 2331 C C . GLN A 1 302 ? -26.559 -2.809 9.005 1.00 63.84 302 GLN A C 1
ATOM 2333 O O . GLN A 1 302 ? -27.616 -3.234 8.540 1.00 63.84 302 GLN A O 1
ATOM 2338 N N . ALA A 1 303 ? -25.729 -3.601 9.688 1.00 66.50 303 ALA A N 1
ATOM 2339 C CA . ALA A 1 303 ? -26.005 -5.019 9.902 1.00 66.50 303 ALA A CA 1
ATOM 2340 C C . ALA A 1 303 ? -27.240 -5.246 10.786 1.00 66.50 303 ALA A C 1
ATOM 2342 O O . ALA A 1 303 ? -28.072 -6.099 10.466 1.00 66.50 303 ALA A O 1
ATOM 2343 N N . ARG A 1 304 ? -27.415 -4.455 11.857 1.00 66.69 304 ARG A N 1
ATOM 2344 C CA . ARG A 1 304 ? -28.641 -4.480 12.674 1.00 66.69 304 ARG A CA 1
ATOM 2345 C C . ARG A 1 304 ? -29.869 -4.165 11.835 1.00 66.69 304 ARG A C 1
ATOM 2347 O O . ARG A 1 304 ? -30.884 -4.838 12.001 1.00 66.69 304 ARG A O 1
ATOM 2354 N N . GLN A 1 305 ? -29.789 -3.166 10.959 1.00 63.75 305 GLN A N 1
ATOM 2355 C CA . GLN A 1 305 ? -30.905 -2.784 10.102 1.00 63.75 305 GLN A CA 1
ATOM 2356 C C . GLN A 1 305 ? -31.270 -3.917 9.136 1.00 63.75 305 GLN A C 1
ATOM 2358 O O . GLN A 1 305 ? -32.420 -4.342 9.121 1.00 63.75 305 GLN A O 1
ATOM 2363 N N . VAL A 1 306 ? -30.287 -4.501 8.442 1.00 69.44 306 VAL A N 1
ATOM 2364 C CA . VAL A 1 306 ? -30.504 -5.649 7.543 1.00 69.44 306 VAL A CA 1
ATOM 2365 C C . VAL A 1 306 ? -31.111 -6.843 8.285 1.00 69.44 306 VAL A C 1
ATOM 2367 O O . VAL A 1 306 ? -32.047 -7.469 7.790 1.00 69.44 306 VAL A O 1
ATOM 2370 N N . ILE A 1 307 ? -30.630 -7.161 9.492 1.00 70.69 307 ILE A N 1
ATOM 2371 C CA . ILE A 1 307 ? -31.207 -8.240 10.307 1.00 70.69 307 ILE A CA 1
ATOM 2372 C C . ILE A 1 307 ? -32.649 -7.922 10.695 1.00 70.69 307 ILE A C 1
ATOM 2374 O O . ILE A 1 307 ? -33.504 -8.799 10.595 1.00 70.69 307 ILE A O 1
ATOM 2378 N N . ARG A 1 308 ? -32.935 -6.696 11.146 1.00 69.00 308 ARG A N 1
ATOM 2379 C CA . ARG A 1 308 ? -34.299 -6.283 11.506 1.00 69.00 308 ARG A CA 1
ATOM 2380 C C . ARG A 1 308 ? -35.240 -6.399 10.312 1.00 69.00 308 ARG A C 1
ATOM 2382 O O . ARG A 1 308 ? -36.326 -6.948 10.474 1.00 69.00 308 ARG A O 1
ATOM 2389 N N . ASP A 1 309 ? -34.801 -5.978 9.130 1.00 68.69 309 ASP A N 1
ATOM 2390 C CA . ASP A 1 309 ? -35.584 -6.069 7.897 1.00 68.6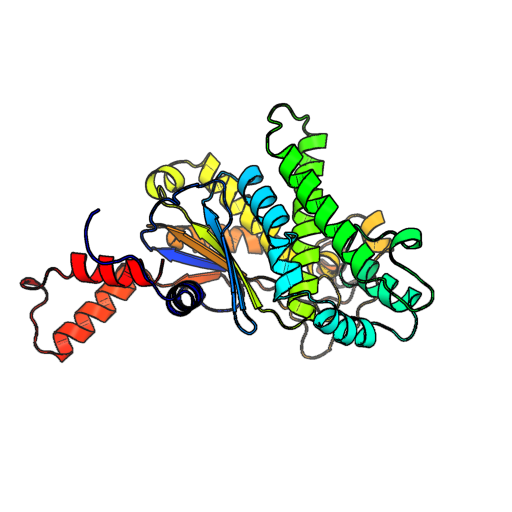9 309 ASP A CA 1
ATOM 2391 C C . ASP A 1 309 ? -35.850 -7.534 7.504 1.00 68.69 309 ASP A C 1
ATOM 2393 O O . ASP A 1 309 ? -36.980 -7.896 7.175 1.00 68.69 309 ASP A O 1
ATOM 2397 N N . LEU A 1 310 ? -34.846 -8.412 7.612 1.00 73.38 310 LEU A N 1
ATOM 2398 C CA . LEU A 1 310 ? -35.000 -9.850 7.355 1.00 73.38 310 LEU A CA 1
ATOM 2399 C C . LEU A 1 310 ? -35.929 -10.537 8.365 1.00 73.38 310 LEU A C 1
ATOM 2401 O O . LEU A 1 310 ? -36.738 -11.381 7.979 1.00 73.38 310 LEU A O 1
ATOM 2405 N N . LEU A 1 311 ? -35.832 -10.189 9.650 1.00 74.94 311 LEU A N 1
ATOM 2406 C CA . LEU A 1 311 ? -36.715 -10.718 10.692 1.00 74.94 311 LEU A CA 1
ATOM 2407 C C . LEU A 1 311 ? -38.159 -10.256 10.479 1.00 74.94 311 LEU A C 1
ATOM 2409 O O . LEU A 1 311 ? -39.070 -11.080 10.551 1.00 74.94 311 LEU A O 1
ATOM 2413 N N . ALA A 1 312 ? -38.361 -8.983 10.126 1.00 73.12 312 ALA A N 1
ATOM 2414 C CA . ALA A 1 312 ? -39.672 -8.442 9.781 1.00 73.12 312 ALA A CA 1
ATOM 2415 C C . ALA A 1 312 ? -40.284 -9.154 8.561 1.00 73.12 312 ALA A C 1
ATOM 2417 O O . ALA A 1 312 ? -41.447 -9.541 8.601 1.00 73.12 312 ALA A O 1
ATOM 2418 N N . GLN A 1 313 ? -39.499 -9.429 7.510 1.00 77.69 313 GLN A N 1
ATOM 2419 C CA . GLN A 1 313 ? -39.956 -10.210 6.345 1.00 77.69 313 GLN A CA 1
ATOM 2420 C C . GLN A 1 313 ? -40.362 -11.653 6.686 1.00 77.69 313 GLN A C 1
ATOM 2422 O O . GLN A 1 313 ? -41.100 -12.285 5.928 1.00 77.69 313 GLN A O 1
ATOM 2427 N N . LYS A 1 314 ? -39.856 -12.203 7.794 1.00 79.94 314 LYS A N 1
ATOM 2428 C CA . LYS A 1 314 ? -40.183 -13.549 8.283 1.00 79.94 314 LYS A CA 1
ATOM 2429 C C . LYS A 1 314 ? -41.247 -13.549 9.383 1.00 79.94 314 LYS A C 1
ATOM 2431 O O . LYS A 1 314 ? -41.511 -14.615 9.934 1.00 79.94 314 LYS A O 1
ATOM 2436 N N . ASP A 1 315 ? -41.851 -12.397 9.686 1.00 76.31 315 ASP A N 1
ATOM 2437 C CA . ASP A 1 315 ? -42.810 -12.213 10.786 1.00 76.31 315 ASP A CA 1
ATOM 2438 C C . ASP A 1 315 ? -42.231 -12.621 12.160 1.00 76.31 315 ASP A C 1
ATOM 2440 O O . ASP A 1 315 ? -42.928 -13.061 13.077 1.00 76.31 315 ASP A O 1
ATOM 2444 N N . TRP A 1 316 ? -40.909 -12.509 12.312 1.00 75.62 316 TRP A N 1
ATOM 2445 C CA . TRP A 1 316 ? -40.207 -12.819 13.553 1.00 75.62 316 TRP A CA 1
ATOM 2446 C C . TRP A 1 316 ? -40.015 -11.548 14.365 1.00 75.62 316 TRP A C 1
ATOM 2448 O O . TRP A 1 316 ? -39.444 -10.571 13.888 1.00 75.62 316 TRP A O 1
ATOM 2458 N N . ASN A 1 317 ? -40.454 -11.572 15.623 1.00 67.31 317 ASN A N 1
ATOM 2459 C CA . ASN A 1 317 ? -40.314 -10.418 16.499 1.00 67.31 317 ASN A CA 1
ATOM 2460 C C . ASN A 1 317 ? -38.847 -10.275 16.989 1.00 67.31 317 ASN A C 1
ATOM 2462 O O . ASN A 1 317 ? -38.337 -11.190 17.651 1.00 67.31 317 ASN A O 1
ATOM 2466 N N . PRO A 1 318 ? -38.176 -9.138 16.701 1.00 62.03 318 PRO A N 1
ATOM 2467 C CA . PRO A 1 318 ? -36.799 -8.864 17.115 1.00 62.03 318 PRO A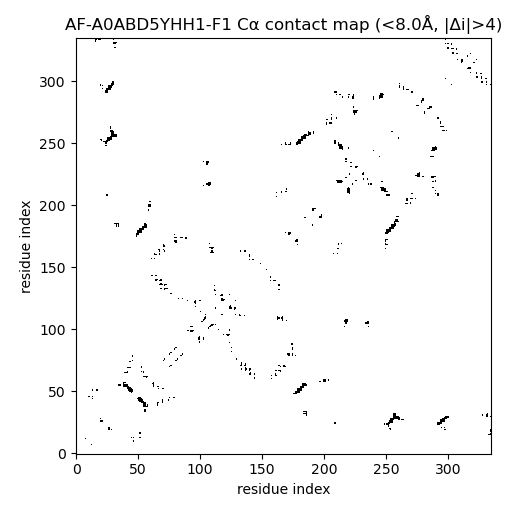 CA 1
ATOM 2468 C C . PRO A 1 318 ? -36.566 -8.888 18.627 1.00 62.03 318 PRO A C 1
ATOM 2470 O O . PRO A 1 318 ? -35.450 -9.190 19.034 1.00 62.03 318 PRO A O 1
ATOM 2473 N N . ASP A 1 319 ? -37.583 -8.603 19.446 1.00 63.34 319 ASP A N 1
ATOM 2474 C CA . ASP A 1 319 ? -37.478 -8.541 20.913 1.00 63.34 319 ASP A CA 1
ATOM 2475 C C . ASP A 1 319 ? -37.343 -9.932 21.554 1.00 63.34 319 ASP A C 1
ATOM 2477 O O . ASP A 1 319 ? -36.848 -10.072 22.672 1.00 63.34 319 ASP A O 1
ATOM 2481 N N . PHE A 1 320 ? -37.759 -10.983 20.838 1.00 55.31 320 PHE A N 1
ATOM 2482 C CA . PHE A 1 320 ? -37.658 -12.378 21.287 1.00 55.31 320 PHE A CA 1
ATOM 2483 C C . PHE A 1 320 ? -36.448 -13.112 20.700 1.00 55.31 320 PHE A C 1
ATOM 2485 O O . PHE A 1 320 ? -36.129 -14.229 21.110 1.00 55.31 320 PHE A O 1
ATOM 2492 N N . GLN A 1 321 ? -35.767 -12.498 19.736 1.00 62.34 321 GLN A N 1
ATOM 2493 C CA . GLN A 1 321 ? -34.565 -13.016 19.096 1.00 62.34 321 GLN A CA 1
ATOM 2494 C C . GLN A 1 321 ? -33.377 -12.220 19.642 1.00 62.34 321 GLN A C 1
ATOM 2496 O O . GLN A 1 321 ? -33.442 -11.002 19.744 1.00 62.34 321 GLN A O 1
ATOM 2501 N N . ASN A 1 322 ? -32.265 -12.869 19.994 1.00 70.38 322 ASN A N 1
ATOM 2502 C CA . ASN A 1 322 ? -31.065 -12.150 20.439 1.00 70.38 322 ASN A CA 1
ATOM 2503 C C . ASN A 1 322 ? -30.388 -11.478 19.229 1.00 70.38 322 ASN A C 1
ATOM 2505 O O . ASN A 1 322 ? -29.365 -11.939 18.721 1.00 70.38 322 ASN A O 1
ATOM 2509 N N . THR A 1 323 ? -31.016 -10.420 18.722 1.00 68.12 323 THR A N 1
ATOM 2510 C CA . THR A 1 323 ? -30.648 -9.683 17.512 1.00 68.12 323 THR A CA 1
ATOM 2511 C C . THR A 1 323 ? -29.242 -9.120 17.619 1.00 68.12 323 THR A C 1
ATOM 2513 O O . THR A 1 323 ? -28.503 -9.161 16.641 1.00 68.12 323 THR A O 1
ATOM 2516 N N . ASP A 1 324 ? -28.811 -8.708 18.810 1.00 68.69 324 ASP A N 1
ATOM 2517 C CA . ASP A 1 324 ? -27.431 -8.286 19.059 1.00 68.69 324 ASP A CA 1
ATOM 2518 C C . ASP A 1 324 ? -26.419 -9.422 18.913 1.00 68.69 324 ASP A C 1
ATOM 2520 O O . ASP A 1 324 ? -25.304 -9.204 18.435 1.00 68.69 324 ASP A O 1
ATOM 2524 N N . ARG A 1 325 ? -26.778 -10.646 19.313 1.00 69.19 325 ARG A N 1
ATOM 2525 C CA . ARG A 1 325 ? -25.929 -11.822 19.098 1.00 69.19 325 ARG A CA 1
ATOM 2526 C C . ARG A 1 325 ? -25.870 -12.193 17.621 1.00 69.19 325 ARG A C 1
ATOM 2528 O O . ARG A 1 325 ? -24.785 -12.483 17.136 1.00 69.19 325 ARG A O 1
ATOM 2535 N N . ILE A 1 326 ? -26.995 -12.167 16.907 1.00 68.44 326 ILE A N 1
ATOM 2536 C CA . ILE A 1 326 ? -27.033 -12.457 15.462 1.00 68.44 326 ILE A CA 1
ATOM 2537 C C . ILE A 1 326 ? -26.250 -11.394 14.687 1.00 68.44 326 ILE A C 1
ATOM 2539 O O . ILE A 1 326 ? -25.456 -11.744 13.823 1.00 68.44 326 ILE A O 1
ATOM 2543 N N . THR A 1 327 ? -26.397 -10.119 15.057 1.00 68.88 327 THR A N 1
ATOM 2544 C CA . THR A 1 327 ? -25.612 -9.008 14.500 1.00 68.88 327 THR A CA 1
ATOM 2545 C C . THR A 1 327 ? -24.135 -9.252 14.716 1.00 68.88 327 THR A C 1
ATOM 2547 O O . THR A 1 327 ? -23.393 -9.275 13.747 1.00 68.88 327 THR A O 1
ATOM 2550 N N . ARG A 1 328 ? -23.699 -9.534 15.949 1.00 66.38 328 ARG A N 1
ATOM 2551 C CA . ARG A 1 328 ? -22.287 -9.841 16.214 1.00 66.38 328 ARG A CA 1
ATOM 2552 C C . ARG A 1 328 ? -21.775 -11.037 15.414 1.00 66.38 328 ARG A C 1
ATOM 2554 O O . ARG A 1 328 ? -20.654 -10.991 14.926 1.00 66.38 328 ARG A O 1
ATOM 2561 N N . VAL A 1 329 ? -22.590 -12.077 15.237 1.00 65.88 329 VAL A N 1
ATOM 2562 C CA . VAL A 1 329 ? -22.223 -13.233 14.406 1.00 65.88 329 VAL A CA 1
ATOM 2563 C C . VAL A 1 329 ? -22.091 -12.838 12.932 1.00 65.88 329 VAL A C 1
ATOM 2565 O O . VAL A 1 329 ? -21.084 -13.182 12.323 1.00 65.88 329 VAL A O 1
ATOM 2568 N N . LEU A 1 330 ? -23.040 -12.098 12.352 1.00 65.56 330 LEU A N 1
ATOM 2569 C CA . LEU A 1 330 ? -22.931 -11.636 10.961 1.00 65.56 330 LEU A CA 1
ATOM 2570 C C . LEU A 1 330 ? -21.754 -10.680 10.765 1.00 65.56 330 LEU A C 1
ATOM 2572 O O . LEU A 1 330 ? -21.030 -10.793 9.785 1.00 65.56 330 LEU A O 1
ATOM 2576 N N . MET A 1 331 ? -21.515 -9.796 11.727 1.00 66.88 331 MET A N 1
ATOM 2577 C CA . MET A 1 331 ? -20.395 -8.863 11.699 1.00 66.88 331 MET A CA 1
ATOM 2578 C C . MET A 1 331 ? -19.048 -9.576 11.790 1.00 66.88 331 MET A C 1
ATOM 2580 O O . MET A 1 331 ? -18.133 -9.217 11.063 1.00 66.88 331 MET A O 1
ATOM 2584 N N . SER A 1 332 ? -18.957 -10.661 12.567 1.00 62.28 332 SER A N 1
ATOM 2585 C CA . SER A 1 332 ? -17.755 -11.507 12.615 1.00 62.28 332 SER A CA 1
ATOM 2586 C C . SER A 1 332 ? -17.440 -12.228 11.294 1.00 62.28 332 SER A C 1
ATOM 2588 O O . SER A 1 332 ? -16.353 -12.771 11.130 1.00 62.28 332 SER A O 1
ATOM 2590 N N . VAL A 1 333 ? -18.391 -12.276 10.351 1.00 58.44 333 VAL A N 1
ATOM 2591 C CA . VAL A 1 333 ? -18.162 -12.804 8.995 1.00 58.44 333 VAL A CA 1
ATOM 2592 C C . VAL A 1 333 ? -17.556 -11.735 8.080 1.00 58.44 333 VAL A C 1
ATOM 2594 O O . VAL A 1 333 ? -16.867 -12.094 7.132 1.00 58.44 333 VAL A O 1
ATOM 2597 N N . LEU A 1 334 ? -17.779 -10.449 8.370 1.00 54.66 334 LEU A N 1
ATOM 2598 C CA . LEU A 1 334 ? -17.269 -9.310 7.595 1.00 54.66 334 LEU A CA 1
ATOM 2599 C C . LEU A 1 334 ? -15.880 -8.835 8.059 1.00 54.66 334 LEU A C 1
ATOM 2601 O O . LEU A 1 334 ? -15.304 -7.941 7.445 1.00 54.66 334 LEU A O 1
ATOM 2605 N N . SER A 1 335 ? -15.362 -9.412 9.147 1.00 51.34 335 SER A N 1
ATOM 2606 C CA . SER A 1 335 ? -14.170 -8.972 9.878 1.00 51.34 335 SER A CA 1
ATOM 2607 C C . SER A 1 335 ? -13.119 -10.075 9.959 1.00 51.34 335 SER A C 1
ATOM 2609 O O . SER A 1 335 ? -11.939 -9.825 9.637 1.00 51.34 335 SER A O 1
#

Foldseek 3Di:
DDDDDPPPDLVLVVVLQVLLDPDFFEEFEQFADDDDPDQLAFDWDDDDQEIETEHEDPFLLSLLLNLLLVLLDPVCCVGQVDPVLVVVLLVVQDPAQVSSVLLLCAALNLPQDDPVQQADPVHGNSVSSSVSLNVLSVVLVVCSPPPDDDPVRVVVSNVSSLSSNSSSLLSSVSSSHAAEYEYEDNPVVVQVVDPVSLVSVLLSCLVRQQQQWHDVSHRQCLQWQDDDPVSVVSHDDDDADPPAQETGGSYYYRYDHNPRLVCQVVNVVSNVPRGTPPCVVVVVDDHGDYDRDYHYDNHLVVLLVVLVVVCVVVVHDPVPPPSVVVSNVVSNSND

Organism: NCBI:txid1526162

pLDDT: mean 87.63, std 12.81, range [31.97, 98.31]

Radius of gyration: 21.45 Å; Cα contacts (8 Å, |Δi|>4): 541; chains: 1; bounding box: 68×55×51 Å